Protein AF-A0A6A7LW02-F1 (afdb_monomer)

Nearest PDB structures (foldseek):
  5hr4-assembly1_C  TM=8.408E-01  e=2.854E-09  Methylophilus methylotrophus
  4ydz-assembly1_B  TM=6.306E-01  e=3.923E+00  Caenorhabditis elegans
  4ydz-assembly1_A  TM=6.194E-01  e=3.533E+00  Caenorhabditis elegans
  9fp2-assembly1_E  TM=4.301E-01  e=5.963E+00  Escherichia coli

Foldseek 3Di:
DLVVLLVCVQVVLVLCSCVPVQPFAAFDDAWDWADDPVRDIWIWGFSTDDPQETETETAACPDDVVVVVSVVRVCVRGVHYWYWYHYDQKIKIFGFAFDDDDDDTPTGTQIDMDGHPDPDVLVSQLSVQLRDDPVDRDDPVRSSVSNHVSRVVVQVVLLLVLLLLLLLLLVQLVVLDDPPDDPVVSLVLSLLLSVVLLVVLQCLQRQVFAAPVRHGDHLLVLCCLVVVADQFQQCVQVSSLLLLVLLCDALVRCVPPDPSSSRGHNPVDPSSPDRRRGGGTGNSNSVSSNVSSPDNCVSHDPVCVVVSSVQSSDPVSSVVSVVPD

Structure (mmCIF, N/CA/C/O backbone):
data_AF-A0A6A7LW02-F1
#
_entry.id   AF-A0A6A7LW02-F1
#
loop_
_atom_site.group_PDB
_atom_site.id
_atom_site.type_symbol
_atom_site.label_atom_id
_atom_site.label_alt_id
_atom_site.label_comp_id
_atom_site.label_asym_id
_atom_site.label_entity_id
_atom_site.label_seq_id
_atom_site.pdbx_PDB_ins_code
_atom_site.Cartn_x
_atom_site.Cartn_y
_atom_site.Cartn_z
_atom_site.occupancy
_atom_site.B_iso_or_equiv
_atom_site.auth_seq_id
_atom_site.auth_comp_id
_atom_site.auth_asym_id
_atom_site.auth_atom_id
_atom_site.pdbx_PDB_model_num
ATOM 1 N N . MET A 1 1 ? 3.701 -17.099 -27.585 1.00 46.38 1 MET A N 1
ATOM 2 C CA . MET A 1 1 ? 4.541 -15.917 -27.871 1.00 46.38 1 MET A CA 1
ATOM 3 C C . MET A 1 1 ? 4.838 -15.092 -26.616 1.00 46.38 1 MET A C 1
ATOM 5 O O . MET A 1 1 ? 5.992 -14.741 -26.457 1.00 46.38 1 MET A O 1
ATOM 9 N N . SER A 1 2 ? 3.898 -14.826 -25.689 1.00 49.16 2 SER A N 1
ATOM 10 C CA . SER A 1 2 ? 4.228 -14.061 -24.459 1.00 49.16 2 SER A CA 1
ATOM 11 C C . SER A 1 2 ? 5.033 -14.838 -23.398 1.00 49.16 2 SER A C 1
ATOM 13 O O . SER A 1 2 ? 5.757 -14.214 -22.630 1.00 49.16 2 SER A O 1
ATOM 15 N N . SER A 1 3 ? 4.962 -16.180 -23.367 1.00 55.62 3 SER A N 1
ATOM 16 C CA . SER A 1 3 ? 5.760 -16.988 -22.423 1.00 55.62 3 SER A CA 1
ATOM 17 C C . SER A 1 3 ? 7.264 -16.927 -22.704 1.00 55.62 3 SER A C 1
ATOM 19 O O . SER A 1 3 ? 8.052 -17.217 -21.818 1.00 55.62 3 SER A O 1
ATOM 21 N N . ASP A 1 4 ? 7.657 -16.545 -23.922 1.00 76.00 4 ASP A N 1
ATOM 22 C CA . ASP A 1 4 ? 9.062 -16.419 -24.311 1.00 76.00 4 ASP A CA 1
ATOM 23 C C . ASP A 1 4 ? 9.688 -15.152 -23.705 1.00 76.00 4 ASP A C 1
ATOM 25 O O . ASP A 1 4 ? 10.769 -15.211 -23.133 1.00 76.00 4 ASP A O 1
ATOM 29 N N . LEU A 1 5 ? 8.960 -14.026 -23.693 1.00 86.62 5 LEU A N 1
ATOM 30 C CA . LEU A 1 5 ? 9.448 -12.746 -23.155 1.00 86.62 5 LEU A CA 1
ATOM 31 C C . LEU A 1 5 ? 9.785 -12.805 -21.659 1.00 86.62 5 LEU A C 1
ATOM 33 O O . LEU A 1 5 ? 10.808 -12.267 -21.237 1.00 86.62 5 LEU A O 1
ATOM 37 N N . VAL A 1 6 ? 8.945 -13.471 -20.858 1.00 88.06 6 VAL A N 1
ATOM 38 C CA . VAL A 1 6 ? 9.216 -13.659 -19.422 1.00 88.06 6 VAL A CA 1
ATOM 39 C C . VAL A 1 6 ? 10.474 -14.499 -19.239 1.00 88.06 6 VAL A C 1
ATOM 41 O O . VAL A 1 6 ? 11.380 -14.081 -18.527 1.00 88.06 6 VAL A O 1
ATOM 44 N N . SER A 1 7 ? 10.599 -15.612 -19.965 1.00 87.00 7 SER A N 1
ATOM 45 C CA . SER A 1 7 ? 11.803 -16.443 -19.912 1.00 87.00 7 SER A CA 1
ATOM 46 C C . SER A 1 7 ? 13.065 -15.706 -20.374 1.00 87.00 7 SER A C 1
ATOM 48 O O . SER A 1 7 ? 14.142 -15.961 -19.842 1.00 87.00 7 SER A O 1
ATOM 50 N N . GLN A 1 8 ? 12.979 -14.774 -21.330 1.00 87.69 8 GLN A N 1
ATOM 51 C CA . GLN A 1 8 ? 14.119 -13.921 -21.700 1.00 87.69 8 GLN A CA 1
ATOM 52 C C . GLN A 1 8 ? 14.465 -12.904 -20.601 1.00 87.69 8 GLN A C 1
ATOM 54 O O . GLN A 1 8 ? 15.641 -12.697 -20.302 1.00 87.69 8 GLN A O 1
ATOM 59 N N . SER A 1 9 ? 13.460 -12.319 -19.942 1.00 91.12 9 SER A N 1
ATOM 60 C CA . SER A 1 9 ? 13.658 -11.460 -18.767 1.00 91.12 9 SER A CA 1
ATOM 61 C C . SER A 1 9 ? 14.328 -12.207 -17.609 1.00 91.12 9 SER A C 1
ATOM 63 O O . SER A 1 9 ? 15.209 -11.660 -16.948 1.00 91.12 9 SER A O 1
ATOM 65 N N . GLU A 1 10 ? 13.937 -13.456 -17.363 1.00 92.06 10 GLU A N 1
ATOM 66 C CA . GLU A 1 10 ? 14.501 -14.311 -16.310 1.00 92.06 10 GLU A CA 1
ATOM 67 C C . GLU A 1 10 ? 15.969 -14.675 -16.568 1.00 92.06 10 GLU A C 1
ATOM 69 O O . GLU A 1 10 ? 16.745 -14.808 -15.624 1.00 92.06 10 GLU A O 1
ATOM 74 N N . LYS A 1 11 ? 16.391 -14.749 -17.838 1.00 91.19 11 LYS A N 1
ATOM 75 C CA . LYS A 1 11 ? 17.808 -14.912 -18.217 1.00 91.19 11 LYS A CA 1
ATOM 76 C C . LYS A 1 11 ? 18.660 -13.668 -17.948 1.00 91.19 11 LYS A C 1
ATOM 78 O O . LYS A 1 11 ? 19.869 -13.726 -18.154 1.00 91.19 11 LYS A O 1
ATOM 83 N N . ARG A 1 12 ? 18.053 -12.547 -17.532 1.00 90.88 12 ARG A N 1
ATOM 84 C CA . ARG A 1 12 ? 18.715 -11.250 -17.287 1.00 90.88 12 ARG A CA 1
ATOM 85 C C . ARG A 1 12 ? 19.413 -10.666 -18.519 1.00 90.88 12 ARG A C 1
ATOM 87 O O . ARG A 1 12 ? 20.246 -9.776 -18.413 1.00 90.88 12 ARG A O 1
ATOM 94 N N . ALA A 1 13 ? 19.042 -11.125 -19.712 1.00 88.62 13 ALA A N 1
ATOM 95 C CA . ALA A 1 13 ? 19.561 -10.612 -20.974 1.00 88.62 13 ALA A CA 1
ATOM 96 C C . ALA A 1 13 ? 18.742 -9.394 -21.433 1.00 88.62 13 ALA A C 1
ATOM 98 O O . ALA A 1 13 ? 18.204 -9.376 -22.538 1.00 88.62 13 ALA A O 1
ATOM 99 N N . TYR A 1 14 ? 18.599 -8.370 -20.580 1.00 94.25 14 TYR A N 1
ATOM 100 C CA . TYR A 1 14 ? 17.671 -7.260 -20.841 1.00 94.25 14 TYR A CA 1
ATOM 101 C C . TYR A 1 14 ? 18.022 -6.481 -22.113 1.00 94.25 14 TYR A C 1
ATOM 103 O O . TYR A 1 14 ? 17.131 -6.015 -22.817 1.00 94.25 14 TYR A O 1
ATOM 111 N N . GLY A 1 15 ? 19.307 -6.384 -22.464 1.00 92.75 15 GLY A N 1
ATOM 112 C CA . GLY A 1 15 ? 19.719 -5.800 -23.739 1.00 92.75 15 GLY A CA 1
ATOM 113 C C . GLY A 1 15 ? 19.148 -6.547 -24.949 1.00 92.75 15 GLY A C 1
ATOM 114 O O . GLY A 1 15 ? 18.749 -5.906 -25.919 1.00 92.75 15 GLY A O 1
ATOM 115 N N . ASP A 1 16 ? 19.086 -7.877 -24.903 1.00 93.00 16 ASP A N 1
ATOM 116 C CA . ASP A 1 16 ? 18.532 -8.696 -25.987 1.00 93.00 16 ASP A CA 1
ATOM 117 C C . ASP A 1 16 ? 17.007 -8.682 -25.956 1.00 93.00 16 ASP A C 1
ATOM 119 O O . ASP A 1 16 ? 16.398 -8.408 -26.987 1.00 93.00 16 ASP A O 1
ATOM 123 N N . LEU A 1 17 ? 16.404 -8.813 -24.770 1.00 94.38 17 LEU A N 1
ATOM 124 C CA . LEU A 1 17 ? 14.961 -8.665 -24.575 1.00 94.38 17 LEU A CA 1
ATOM 125 C C . LEU A 1 17 ? 14.447 -7.373 -25.221 1.00 94.38 17 LEU A C 1
ATOM 127 O O . LEU A 1 17 ? 13.509 -7.388 -26.014 1.00 94.38 17 LEU A O 1
ATOM 131 N N . PHE A 1 18 ? 15.077 -6.237 -24.918 1.00 94.50 18 PHE A N 1
ATOM 132 C CA . PHE A 1 18 ? 14.615 -4.956 -25.438 1.00 94.50 18 PHE A CA 1
ATOM 133 C C . PHE A 1 18 ? 14.877 -4.787 -26.934 1.00 94.50 18 PHE A C 1
ATOM 135 O O . PHE A 1 18 ? 13.998 -4.321 -27.656 1.00 94.50 18 PHE A O 1
ATOM 142 N N . ARG A 1 19 ? 16.065 -5.157 -27.418 1.00 92.62 19 ARG A N 1
ATOM 143 C CA . ARG A 1 19 ? 16.456 -4.886 -28.809 1.00 92.62 19 ARG A CA 1
ATOM 144 C C . ARG A 1 19 ? 15.904 -5.902 -29.802 1.00 92.62 19 ARG A C 1
ATOM 146 O O . ARG A 1 19 ? 15.536 -5.510 -30.901 1.00 92.62 19 ARG A O 1
ATOM 153 N N . LEU A 1 20 ? 15.887 -7.179 -29.435 1.00 91.00 20 LEU A N 1
ATOM 154 C CA . LEU A 1 20 ? 15.533 -8.281 -30.328 1.00 91.00 20 LEU A CA 1
ATOM 155 C C . LEU A 1 20 ? 14.064 -8.674 -30.186 1.00 91.00 20 LEU A C 1
ATOM 157 O O . LEU A 1 20 ? 13.403 -8.886 -31.194 1.00 91.00 20 LEU A O 1
ATOM 161 N N . ASP A 1 21 ? 13.544 -8.738 -28.956 1.00 91.94 21 ASP A N 1
ATOM 162 C CA . ASP A 1 21 ? 12.198 -9.279 -28.724 1.00 91.94 21 ASP A CA 1
ATOM 163 C C . ASP A 1 21 ? 11.112 -8.195 -28.591 1.00 91.94 21 ASP A C 1
ATOM 165 O O . ASP A 1 21 ? 9.926 -8.451 -28.846 1.00 91.94 21 ASP A O 1
ATOM 169 N N . LEU A 1 22 ? 11.502 -6.987 -28.165 1.00 92.12 22 LEU A N 1
ATOM 170 C CA . LEU A 1 22 ? 10.610 -5.837 -27.971 1.00 92.12 22 LEU A CA 1
ATOM 171 C C . LEU A 1 22 ? 10.783 -4.731 -29.024 1.00 92.12 22 LEU A C 1
ATOM 173 O O . LEU A 1 22 ? 9.995 -3.783 -29.020 1.00 92.12 22 LEU A O 1
ATOM 177 N N . ASN A 1 23 ? 11.760 -4.851 -29.928 1.00 92.06 23 ASN A N 1
ATOM 178 C CA . ASN A 1 23 ? 12.036 -3.919 -31.033 1.00 92.06 23 ASN A CA 1
ATOM 179 C C . ASN A 1 23 ? 12.431 -2.491 -30.607 1.00 92.06 23 ASN A C 1
ATOM 181 O O . ASN A 1 23 ? 12.060 -1.503 -31.246 1.00 92.06 23 ASN A O 1
ATOM 185 N N . TRP A 1 24 ? 13.181 -2.357 -29.514 1.00 93.06 24 TRP A N 1
ATOM 186 C CA . TRP A 1 24 ? 13.755 -1.082 -29.078 1.00 93.06 24 TRP A CA 1
ATOM 187 C C . TRP A 1 24 ? 15.133 -0.820 -29.703 1.00 93.06 24 TRP A C 1
ATOM 189 O O . TRP A 1 24 ? 15.758 -1.690 -30.306 1.00 93.06 24 TRP A O 1
ATOM 199 N N . GLY A 1 25 ? 15.625 0.413 -29.557 1.00 92.44 25 GLY A N 1
ATOM 200 C CA . GLY A 1 25 ? 16.916 0.829 -30.096 1.00 92.44 25 GLY A CA 1
ATOM 201 C C . GLY A 1 25 ? 18.112 0.430 -29.228 1.00 92.44 25 GLY A C 1
ATOM 202 O O . GLY A 1 25 ? 17.986 -0.006 -28.079 1.00 92.44 25 GLY A O 1
ATOM 203 N N . ALA A 1 26 ? 19.305 0.616 -29.792 1.00 95.00 26 ALA A N 1
ATOM 204 C CA . ALA A 1 26 ? 20.564 0.446 -29.076 1.00 95.00 26 ALA A CA 1
ATOM 205 C C . ALA A 1 26 ? 20.686 1.446 -27.907 1.00 95.00 26 ALA A C 1
ATOM 207 O O . ALA A 1 26 ? 20.128 2.545 -27.990 1.00 95.00 26 ALA A O 1
ATOM 208 N N . PRO A 1 27 ? 21.410 1.089 -26.832 1.00 96.00 27 PRO A N 1
ATOM 209 C CA . PRO A 1 27 ? 21.723 2.035 -25.770 1.00 96.00 27 PRO A CA 1
ATOM 210 C C . PRO A 1 27 ? 22.548 3.210 -26.308 1.00 96.00 27 PRO A C 1
ATOM 212 O O . PRO A 1 27 ? 23.347 3.064 -27.233 1.00 96.00 27 PRO A O 1
ATOM 215 N N . ASP A 1 28 ? 22.342 4.383 -25.720 1.00 94.69 28 ASP A N 1
ATOM 216 C CA . ASP A 1 28 ? 22.918 5.658 -26.161 1.00 94.69 28 ASP A CA 1
ATOM 217 C C . ASP A 1 28 ? 23.594 6.438 -25.023 1.00 94.69 28 ASP A C 1
ATOM 219 O O . ASP A 1 28 ? 23.996 7.586 -25.217 1.00 94.69 28 ASP A O 1
ATOM 223 N N . HIS A 1 29 ? 23.713 5.845 -23.832 1.00 95.81 29 HIS A N 1
ATOM 224 C CA . HIS A 1 29 ? 24.272 6.510 -22.659 1.00 95.81 29 HIS A CA 1
ATOM 225 C C . HIS A 1 29 ? 25.266 5.610 -21.905 1.00 95.81 29 HIS A C 1
ATOM 227 O O . HIS A 1 29 ? 25.004 4.417 -21.745 1.00 95.81 29 HIS A O 1
ATOM 233 N N . PRO A 1 30 ? 26.394 6.151 -21.401 1.00 96.19 30 PRO A N 1
ATOM 234 C CA . PRO A 1 30 ? 27.292 5.395 -20.529 1.00 96.19 30 PRO A CA 1
ATOM 235 C C . PRO A 1 30 ? 26.617 5.004 -19.197 1.00 96.19 30 PRO A C 1
ATOM 237 O O . PRO A 1 30 ? 25.628 5.629 -18.805 1.00 96.19 30 PRO A O 1
ATOM 240 N N . PRO A 1 31 ? 27.139 4.007 -18.463 1.00 96.62 31 PRO A N 1
ATOM 241 C CA . PRO A 1 31 ? 26.629 3.670 -17.138 1.00 96.62 31 PRO A CA 1
ATOM 242 C C . PRO A 1 31 ? 26.663 4.853 -16.160 1.00 96.62 31 PRO A C 1
ATOM 244 O O . PRO A 1 31 ? 27.522 5.733 -16.250 1.00 96.62 31 PRO A O 1
ATOM 247 N N . ILE A 1 32 ? 25.723 4.862 -15.219 1.00 96.00 32 ILE A N 1
ATOM 248 C CA . ILE A 1 32 ? 25.650 5.815 -14.109 1.00 96.00 32 ILE A CA 1
ATOM 249 C C . ILE A 1 32 ? 26.007 5.073 -12.829 1.00 96.00 32 ILE A C 1
ATOM 251 O O . ILE A 1 32 ? 25.477 3.995 -12.573 1.00 96.00 32 ILE A O 1
ATOM 255 N N . ILE A 1 33 ? 26.892 5.664 -12.033 1.00 95.81 33 ILE A N 1
ATOM 256 C CA . ILE A 1 33 ? 27.422 5.059 -10.814 1.00 95.81 33 ILE A CA 1
ATOM 257 C C . ILE A 1 33 ? 26.962 5.889 -9.614 1.00 95.81 33 ILE A C 1
ATOM 259 O O . ILE A 1 33 ? 27.060 7.119 -9.627 1.00 95.81 33 ILE A O 1
ATOM 263 N N . LEU A 1 34 ? 26.428 5.211 -8.603 1.00 93.38 34 LEU A N 1
ATOM 264 C CA . LEU A 1 34 ? 26.132 5.758 -7.287 1.00 93.38 34 LEU A CA 1
ATOM 265 C C . LEU A 1 34 ? 27.128 5.165 -6.290 1.00 93.38 34 LEU A C 1
ATOM 267 O O . LEU A 1 34 ? 27.093 3.967 -6.019 1.00 93.38 34 LEU A O 1
ATOM 271 N N . GLU A 1 35 ? 27.975 6.021 -5.731 1.00 92.75 35 GLU A N 1
ATOM 272 C CA . GLU A 1 35 ? 28.853 5.655 -4.620 1.00 92.75 35 GLU A CA 1
ATOM 273 C C . GLU A 1 35 ? 28.021 5.367 -3.360 1.00 92.75 35 GLU A C 1
ATOM 275 O O . GLU A 1 35 ? 27.053 6.080 -3.065 1.00 92.75 35 GLU A O 1
ATOM 280 N N . THR A 1 36 ? 28.398 4.325 -2.622 1.00 84.88 36 THR A N 1
ATOM 281 C CA . THR A 1 36 ? 27.739 3.880 -1.385 1.00 84.88 36 THR A CA 1
ATOM 282 C C . THR A 1 36 ? 28.739 3.835 -0.238 1.00 84.88 36 THR A C 1
ATOM 284 O O . THR A 1 36 ? 29.923 3.612 -0.475 1.00 84.88 36 THR A O 1
ATOM 287 N N . ASP A 1 37 ? 28.259 3.951 0.998 1.00 79.19 37 ASP A N 1
ATOM 288 C CA . ASP A 1 37 ? 29.116 3.932 2.191 1.00 79.19 37 ASP A CA 1
ATOM 289 C C . ASP A 1 37 ? 29.770 2.551 2.451 1.00 79.19 37 ASP A C 1
ATOM 291 O O . ASP A 1 37 ? 30.809 2.485 3.101 1.00 79.19 37 ASP A O 1
ATOM 295 N N . ASP A 1 38 ? 29.213 1.467 1.892 1.00 71.00 38 ASP A N 1
ATOM 296 C CA . ASP A 1 38 ? 29.674 0.075 2.068 1.00 71.00 38 ASP A CA 1
ATOM 297 C C . ASP A 1 38 ? 30.715 -0.396 1.015 1.00 71.00 38 ASP A C 1
ATOM 299 O O . ASP A 1 38 ? 30.848 -1.592 0.757 1.00 71.00 38 ASP A O 1
ATOM 303 N N . ASP A 1 39 ? 31.438 0.525 0.362 1.00 61.94 39 ASP A N 1
ATOM 304 C CA . ASP A 1 39 ? 32.494 0.259 -0.646 1.00 61.94 39 ASP A CA 1
ATOM 305 C C . ASP A 1 39 ? 32.073 -0.563 -1.898 1.00 61.94 39 ASP A C 1
ATOM 307 O O . ASP A 1 39 ? 32.922 -0.931 -2.717 1.00 61.94 39 ASP A O 1
ATOM 311 N N . GLN A 1 40 ? 30.777 -0.823 -2.118 1.00 82.94 40 GLN A N 1
ATOM 312 C CA . GLN A 1 40 ? 30.261 -1.433 -3.354 1.00 82.94 40 GLN A CA 1
ATOM 313 C C . GLN A 1 40 ? 29.358 -0.473 -4.142 1.00 82.94 40 GLN A C 1
ATOM 315 O O . GLN A 1 40 ? 28.159 -0.390 -3.875 1.00 82.94 40 GLN A O 1
ATOM 320 N N . PRO A 1 41 ? 29.890 0.228 -5.159 1.00 91.00 41 PRO A N 1
ATOM 321 C CA . PRO A 1 41 ? 29.107 1.202 -5.900 1.00 91.00 41 PRO A CA 1
ATOM 322 C C . PRO A 1 41 ? 27.986 0.537 -6.704 1.00 91.00 41 PRO A C 1
ATOM 324 O O . PRO A 1 41 ? 28.176 -0.471 -7.391 1.00 91.00 41 PRO A O 1
ATOM 327 N N . LEU A 1 42 ? 26.811 1.163 -6.692 1.00 93.69 42 LEU A N 1
ATOM 328 C CA . LEU A 1 42 ? 25.676 0.735 -7.500 1.00 93.69 42 LEU A CA 1
ATOM 329 C C . LEU A 1 42 ? 25.830 1.266 -8.920 1.00 93.69 42 LEU A C 1
ATOM 331 O O . LEU A 1 42 ? 25.926 2.473 -9.140 1.00 93.69 42 LEU A O 1
ATOM 335 N N . THR A 1 43 ? 25.813 0.365 -9.899 1.00 96.25 43 THR A N 1
ATOM 336 C CA . THR A 1 43 ? 25.944 0.721 -11.316 1.00 96.25 43 THR A CA 1
ATOM 337 C C . THR A 1 43 ? 24.627 0.491 -12.050 1.00 96.25 43 THR A C 1
ATOM 339 O O . THR A 1 43 ? 24.123 -0.629 -12.094 1.00 96.25 43 THR A O 1
ATOM 342 N N . ALA A 1 44 ? 24.090 1.550 -12.654 1.00 96.44 44 ALA A N 1
ATOM 343 C CA . ALA A 1 44 ? 22.983 1.493 -13.601 1.00 96.44 44 ALA A CA 1
ATOM 344 C C . ALA A 1 44 ? 23.519 1.542 -15.037 1.00 96.44 44 ALA A C 1
ATOM 346 O O . ALA A 1 44 ? 24.057 2.560 -15.476 1.00 96.44 44 ALA A O 1
ATOM 347 N N . THR A 1 45 ? 23.333 0.467 -15.796 1.00 97.56 45 THR A N 1
ATOM 348 C CA . THR A 1 45 ? 23.764 0.360 -17.195 1.00 97.56 45 THR A CA 1
ATOM 349 C C . THR A 1 45 ? 22.594 0.631 -18.128 1.00 97.56 45 THR A C 1
ATOM 351 O O . THR A 1 45 ? 21.526 0.047 -17.968 1.00 97.56 45 THR A O 1
ATOM 354 N N . ASN A 1 46 ? 22.770 1.507 -19.120 1.00 97.31 46 ASN A N 1
ATOM 355 C CA . ASN A 1 46 ? 21.759 1.690 -20.157 1.00 97.31 46 ASN A CA 1
ATOM 356 C C . ASN A 1 46 ? 21.791 0.487 -21.109 1.00 97.31 46 ASN A C 1
ATOM 358 O O . ASN A 1 46 ? 22.784 0.268 -21.796 1.00 97.31 46 ASN A O 1
ATOM 362 N N . VAL A 1 47 ? 20.707 -0.289 -21.141 1.00 96.75 47 VAL A N 1
ATOM 363 C CA . VAL A 1 47 ? 20.609 -1.518 -21.950 1.00 96.75 47 VAL A CA 1
ATOM 364 C C . VAL A 1 47 ? 19.864 -1.306 -23.266 1.00 96.75 47 VAL A C 1
ATOM 366 O O . VAL A 1 47 ? 20.055 -2.058 -24.219 1.00 96.75 47 VAL A O 1
ATOM 369 N N . SER A 1 48 ? 19.028 -0.269 -23.344 1.00 96.12 48 SER A N 1
ATOM 370 C CA . SER A 1 48 ? 18.294 0.092 -24.556 1.00 96.12 48 SER A CA 1
ATOM 371 C C . SER A 1 48 ? 17.772 1.525 -24.488 1.00 96.12 48 SER A C 1
ATOM 373 O O . SER A 1 48 ? 17.524 2.056 -23.401 1.00 96.12 48 SER A O 1
ATOM 375 N N . SER A 1 49 ? 17.584 2.149 -25.651 1.00 93.31 49 SER A N 1
ATOM 376 C CA . SER A 1 49 ? 17.062 3.509 -25.760 1.00 93.31 49 SER A CA 1
ATOM 377 C C . SER A 1 49 ? 16.096 3.649 -26.933 1.00 93.31 49 SER A C 1
ATOM 379 O O . SER A 1 49 ? 16.263 3.041 -27.988 1.00 93.31 49 SER A O 1
ATOM 381 N N . TYR A 1 50 ? 15.086 4.500 -26.769 1.00 89.44 50 TYR A N 1
ATOM 382 C CA . TYR A 1 50 ? 14.172 4.890 -27.836 1.00 89.44 50 TYR A CA 1
ATOM 383 C C . TYR A 1 50 ? 13.851 6.378 -27.739 1.00 89.44 50 TYR A C 1
ATOM 385 O O . TYR A 1 50 ? 13.092 6.813 -26.873 1.00 89.44 50 TYR A O 1
ATOM 393 N N . LYS A 1 51 ? 14.444 7.177 -28.635 1.00 82.56 51 LYS A N 1
ATOM 394 C CA . LYS A 1 51 ? 14.169 8.618 -28.770 1.00 82.56 51 LYS A CA 1
ATOM 395 C C . LYS A 1 51 ? 14.167 9.375 -27.417 1.00 82.56 51 LYS A C 1
ATOM 397 O O . LYS A 1 51 ? 13.275 10.166 -27.125 1.00 82.56 51 LYS A O 1
ATOM 402 N N . GLY A 1 52 ? 15.165 9.113 -26.571 1.00 79.19 52 GLY A N 1
ATOM 403 C CA . GLY A 1 52 ? 15.342 9.766 -25.265 1.00 79.19 52 GLY A CA 1
ATOM 404 C C . GLY A 1 52 ? 14.671 9.072 -24.069 1.00 79.19 52 GLY A C 1
ATOM 405 O O . GLY A 1 52 ? 15.013 9.400 -22.931 1.00 79.19 52 GLY A O 1
ATOM 406 N N . LEU A 1 53 ? 13.779 8.096 -24.296 1.00 85.75 53 LEU A N 1
ATOM 407 C CA . LEU A 1 53 ? 13.372 7.122 -23.277 1.00 85.75 53 LEU A CA 1
ATOM 408 C C . LEU A 1 53 ? 14.482 6.078 -23.134 1.00 85.75 53 LEU A C 1
ATOM 410 O O . LEU A 1 53 ? 14.895 5.492 -24.133 1.00 85.75 53 LEU A O 1
ATOM 414 N N . ARG A 1 54 ? 14.970 5.855 -21.913 1.00 91.88 54 ARG A N 1
ATOM 415 C CA . ARG A 1 54 ? 16.086 4.933 -21.652 1.00 91.88 54 ARG A CA 1
ATOM 416 C C . ARG A 1 54 ? 15.697 3.818 -20.700 1.00 91.88 54 ARG A C 1
ATOM 418 O O . ARG A 1 54 ? 14.992 4.055 -19.723 1.00 91.88 54 ARG A O 1
ATOM 425 N N . VAL A 1 55 ? 16.200 2.626 -20.975 1.00 94.12 55 VAL A N 1
ATOM 426 C CA . VAL A 1 55 ? 16.060 1.436 -20.140 1.00 94.12 55 VAL A CA 1
ATOM 427 C C . VAL A 1 55 ? 17.377 1.215 -19.420 1.00 94.12 55 VAL A C 1
ATOM 429 O O . VAL A 1 55 ? 18.436 1.182 -20.055 1.00 94.12 55 VAL A O 1
ATOM 432 N N . TRP A 1 56 ? 17.305 1.100 -18.103 1.00 95.88 56 TRP A N 1
ATOM 433 C CA . TRP A 1 56 ? 18.447 0.946 -17.218 1.00 95.88 56 TRP A CA 1
ATOM 434 C C . TRP A 1 56 ? 18.347 -0.366 -16.459 1.00 95.88 56 TRP A C 1
ATOM 436 O O . TRP A 1 56 ? 17.276 -0.722 -15.981 1.00 95.88 56 TRP A O 1
ATOM 446 N N . GLU A 1 57 ? 19.471 -1.046 -16.320 1.00 96.62 57 GLU A N 1
ATOM 447 C CA . GLU A 1 57 ? 19.625 -2.248 -15.512 1.00 96.62 57 GLU A CA 1
ATOM 448 C C . GLU A 1 57 ? 20.577 -1.963 -14.350 1.00 96.62 57 GLU A C 1
ATOM 450 O O . GLU A 1 57 ? 21.649 -1.394 -14.555 1.00 96.62 57 GLU A O 1
ATOM 455 N N . CYS A 1 58 ? 20.206 -2.398 -13.150 1.00 95.94 58 CYS A N 1
ATOM 456 C CA . CYS A 1 58 ? 21.066 -2.434 -11.979 1.00 95.94 58 CYS A CA 1
ATOM 457 C C . CYS A 1 58 ? 21.052 -3.859 -11.391 1.00 95.94 58 CYS A C 1
ATOM 459 O O . CYS A 1 58 ? 20.003 -4.299 -10.914 1.00 95.94 58 CYS A O 1
ATOM 461 N N . PRO A 1 59 ? 22.176 -4.599 -11.424 1.00 95.19 59 PRO A N 1
ATOM 462 C CA . PRO A 1 59 ? 22.264 -5.969 -10.914 1.00 95.19 59 PRO A CA 1
ATOM 463 C C . PRO A 1 59 ? 22.432 -5.996 -9.384 1.00 95.19 59 PRO A C 1
ATOM 465 O O . PRO A 1 59 ? 23.376 -6.580 -8.858 1.00 95.19 59 PRO A O 1
ATOM 468 N N . SER A 1 60 ? 21.559 -5.282 -8.674 1.00 91.44 60 SER A N 1
ATOM 469 C CA . SER A 1 60 ? 21.471 -5.256 -7.215 1.00 91.44 60 SER A CA 1
ATOM 470 C C . SER A 1 60 ? 20.052 -4.872 -6.779 1.00 91.44 60 SER A C 1
ATOM 472 O O . SER A 1 60 ? 19.353 -4.153 -7.500 1.00 91.44 60 SER A O 1
ATOM 474 N N . LEU A 1 61 ? 19.640 -5.312 -5.584 1.00 88.06 61 LEU A N 1
ATOM 475 C CA . LEU A 1 61 ? 18.411 -4.893 -4.898 1.00 88.06 61 LEU A CA 1
ATOM 476 C C . LEU A 1 61 ? 18.749 -4.210 -3.558 1.00 88.06 61 LEU A C 1
ATOM 478 O O . LEU A 1 61 ? 18.546 -4.789 -2.495 1.00 88.06 61 LEU A O 1
ATOM 482 N N . PRO A 1 62 ? 19.255 -2.964 -3.582 1.00 82.88 62 PRO A N 1
ATOM 483 C CA . PRO A 1 62 ? 19.830 -2.303 -2.408 1.00 82.88 62 PRO A CA 1
ATOM 484 C C . PRO A 1 62 ? 18.783 -1.678 -1.464 1.00 82.88 62 PRO A C 1
ATOM 486 O O . PRO A 1 62 ? 19.130 -0.945 -0.539 1.00 82.88 62 PRO A O 1
ATOM 489 N N . GLY A 1 63 ? 17.493 -1.908 -1.719 1.00 80.44 63 GLY A N 1
ATOM 490 C CA . GLY A 1 63 ? 16.386 -1.352 -0.948 1.00 80.44 63 GLY A CA 1
ATOM 491 C C . GLY A 1 63 ? 15.975 0.064 -1.367 1.00 80.44 63 GLY A C 1
ATOM 492 O O . GLY A 1 63 ? 16.693 0.804 -2.047 1.00 80.44 63 GLY A O 1
ATOM 493 N N . SER A 1 64 ? 14.778 0.463 -0.930 1.00 74.12 64 SER A N 1
ATOM 494 C CA . SER A 1 64 ? 14.063 1.647 -1.432 1.00 74.12 64 SER A CA 1
ATOM 495 C C . SER A 1 64 ? 14.848 2.963 -1.338 1.00 74.12 64 SER A C 1
ATOM 497 O O . SER A 1 64 ? 14.710 3.825 -2.208 1.00 74.12 64 SER A O 1
ATOM 499 N N . ALA A 1 65 ? 15.679 3.140 -0.306 1.00 73.25 65 ALA A N 1
ATOM 500 C CA . ALA A 1 65 ? 16.442 4.372 -0.105 1.00 73.25 65 ALA A CA 1
ATOM 501 C C . ALA A 1 65 ? 17.567 4.547 -1.140 1.00 73.25 65 ALA A C 1
ATOM 503 O O . ALA A 1 65 ? 17.728 5.632 -1.705 1.00 73.25 65 ALA A O 1
ATOM 504 N N . LEU A 1 66 ? 18.340 3.489 -1.400 1.00 81.31 66 LEU A N 1
ATOM 505 C CA . LEU A 1 66 ? 19.435 3.511 -2.370 1.00 81.31 66 LEU A CA 1
ATOM 506 C C . LEU A 1 66 ? 18.908 3.477 -3.810 1.00 81.31 66 LEU A C 1
ATOM 508 O O . LEU A 1 66 ? 19.402 4.234 -4.648 1.00 81.31 66 LEU A O 1
ATOM 512 N N . GLU A 1 67 ? 17.843 2.712 -4.076 1.00 84.69 67 GLU A N 1
ATOM 513 C CA . GLU A 1 67 ? 17.125 2.741 -5.358 1.00 84.69 67 GLU A CA 1
ATOM 514 C C . GLU A 1 67 ? 16.678 4.170 -5.713 1.00 84.69 67 GLU A C 1
ATOM 516 O O . GLU A 1 67 ? 16.964 4.659 -6.807 1.00 84.69 67 GLU A O 1
ATOM 521 N N . ALA A 1 68 ? 16.055 4.889 -4.770 1.00 78.88 68 ALA A N 1
ATOM 522 C CA . ALA A 1 68 ? 15.602 6.263 -4.988 1.00 78.88 68 ALA A CA 1
ATOM 523 C C . ALA A 1 68 ? 16.760 7.238 -5.269 1.00 78.88 68 ALA A C 1
ATOM 525 O O . ALA A 1 68 ? 16.634 8.117 -6.127 1.00 78.88 68 ALA A O 1
ATOM 526 N N . LYS A 1 69 ? 17.903 7.092 -4.581 1.00 81.50 69 LYS A N 1
ATOM 527 C CA . LYS A 1 69 ? 19.109 7.899 -4.849 1.00 81.50 69 LYS A CA 1
ATOM 528 C C . LYS A 1 69 ? 19.651 7.640 -6.258 1.00 81.50 69 LYS A C 1
ATOM 530 O O . LYS A 1 69 ? 19.981 8.592 -6.968 1.00 81.50 69 LYS A O 1
ATOM 535 N N . LEU A 1 70 ? 19.705 6.378 -6.687 1.00 87.44 70 LEU A N 1
ATOM 536 C CA . LEU A 1 70 ? 20.165 6.016 -8.029 1.00 87.44 70 LEU A CA 1
ATOM 537 C C . LEU A 1 70 ? 19.214 6.568 -9.098 1.00 87.44 70 LEU A C 1
ATOM 539 O O . LEU A 1 70 ? 19.653 7.190 -10.065 1.00 87.44 70 LEU A O 1
ATOM 543 N N . GLU A 1 71 ? 17.904 6.441 -8.890 1.00 82.81 71 GLU A N 1
ATOM 544 C CA . GLU A 1 71 ? 16.897 7.016 -9.782 1.00 82.81 71 GLU A CA 1
ATOM 545 C C . GLU A 1 71 ? 17.014 8.540 -9.905 1.00 82.81 71 GLU A C 1
ATOM 547 O O . GLU A 1 71 ? 16.848 9.074 -11.004 1.00 82.81 71 GLU A O 1
ATOM 552 N N . GLN A 1 72 ? 17.322 9.250 -8.814 1.00 82.81 72 GLN A N 1
ATOM 553 C CA . GLN A 1 72 ? 17.575 10.694 -8.844 1.00 82.81 72 GLN A CA 1
ATOM 554 C C . GLN A 1 72 ? 18.801 11.050 -9.690 1.00 82.81 72 GLN A C 1
ATOM 556 O O . GLN A 1 72 ? 18.788 12.075 -10.374 1.00 82.81 72 GLN A O 1
ATOM 561 N N . LEU A 1 73 ? 19.852 10.226 -9.676 1.00 88.19 73 LEU A N 1
ATOM 562 C CA . LEU A 1 73 ? 21.012 10.423 -10.547 1.00 88.19 73 LEU A CA 1
ATOM 563 C C . LEU A 1 73 ? 20.657 10.184 -12.015 1.00 88.19 73 LEU A C 1
ATOM 565 O O . LEU A 1 73 ? 20.955 11.036 -12.852 1.00 88.19 73 LEU A O 1
ATOM 569 N N . ILE A 1 74 ? 19.949 9.093 -12.321 1.00 89.44 74 ILE A N 1
ATOM 570 C CA . ILE A 1 74 ? 19.469 8.803 -13.681 1.00 89.44 74 ILE A CA 1
ATOM 571 C C . ILE A 1 74 ? 18.551 9.931 -14.184 1.00 89.44 74 ILE A C 1
ATOM 573 O O . ILE A 1 74 ? 18.609 10.327 -15.350 1.00 89.44 74 ILE A O 1
ATOM 577 N N . ALA A 1 75 ? 17.739 10.519 -13.302 1.00 83.75 75 ALA A N 1
ATOM 578 C CA . ALA A 1 75 ? 16.833 11.611 -13.647 1.00 83.75 75 ALA A CA 1
ATOM 579 C C . ALA A 1 75 ? 17.530 12.864 -14.186 1.00 83.75 75 ALA A C 1
ATOM 581 O O . ALA A 1 75 ? 16.917 13.616 -14.945 1.00 83.75 75 ALA A O 1
ATOM 582 N N . LYS A 1 76 ? 18.801 13.081 -13.827 1.00 82.94 76 LYS A N 1
ATOM 583 C CA . LYS A 1 76 ? 19.596 14.215 -14.315 1.00 82.94 76 LYS A CA 1
ATOM 584 C C . LYS A 1 76 ? 19.944 14.087 -15.799 1.00 82.94 76 LYS A C 1
ATOM 586 O O . LYS A 1 76 ? 20.201 15.102 -16.438 1.00 82.94 76 LYS A O 1
ATOM 591 N N . THR A 1 77 ? 19.955 12.870 -16.345 1.00 80.62 77 THR A N 1
ATOM 592 C CA . THR A 1 77 ? 20.369 12.599 -17.733 1.00 80.62 77 THR A CA 1
ATOM 593 C C . THR A 1 77 ? 19.213 12.164 -18.628 1.00 80.62 77 THR A C 1
ATOM 595 O O . THR A 1 77 ? 19.258 12.368 -19.843 1.00 80.62 77 THR A O 1
ATOM 598 N N . SER A 1 78 ? 18.171 11.556 -18.055 1.00 75.50 78 SER A N 1
ATOM 599 C CA . SER A 1 78 ? 17.013 11.049 -18.786 1.00 75.50 78 SER A CA 1
ATOM 600 C C . SER A 1 78 ? 15.724 11.302 -18.012 1.00 75.50 78 SER A C 1
ATOM 602 O O . SER A 1 78 ? 15.477 10.712 -16.959 1.00 75.50 78 SER A O 1
ATOM 604 N N . THR A 1 79 ? 14.866 12.174 -18.548 1.00 69.00 79 THR A N 1
ATOM 605 C CA . THR A 1 79 ? 13.568 12.494 -17.936 1.00 69.00 79 THR A CA 1
ATOM 606 C C . THR A 1 79 ? 12.611 11.305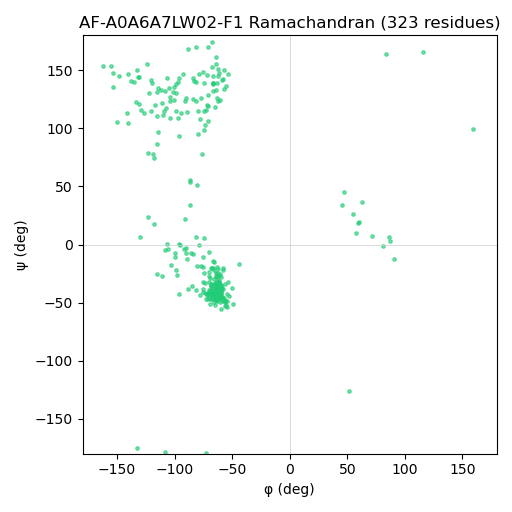 -17.974 1.00 69.00 79 THR A C 1
ATOM 608 O O . THR A 1 79 ? 11.904 11.064 -17.000 1.00 69.00 79 THR A O 1
ATOM 611 N N . ASN A 1 80 ? 12.611 10.549 -19.074 1.00 77.44 80 ASN A N 1
ATOM 612 C CA . ASN A 1 80 ? 11.779 9.366 -19.247 1.00 77.44 80 ASN A CA 1
ATOM 613 C C . ASN A 1 80 ? 12.659 8.122 -19.173 1.00 77.44 80 ASN A C 1
ATOM 615 O O . ASN A 1 80 ? 13.537 7.943 -20.013 1.00 77.44 80 ASN A O 1
ATOM 619 N N . ARG A 1 81 ? 12.422 7.258 -18.190 1.00 86.69 81 ARG A N 1
ATOM 620 C CA . ARG A 1 81 ? 13.307 6.128 -17.904 1.00 86.69 81 ARG A CA 1
ATOM 621 C C . ARG A 1 81 ? 12.544 4.937 -17.355 1.00 86.69 81 ARG A C 1
ATOM 623 O O . ARG A 1 81 ? 11.602 5.132 -16.596 1.00 86.69 81 ARG A O 1
ATOM 630 N N . LEU A 1 82 ? 12.998 3.747 -17.715 1.00 88.81 82 LEU A N 1
ATOM 631 C CA . LEU A 1 82 ? 12.703 2.494 -17.038 1.00 88.81 82 LEU A CA 1
ATOM 632 C C . LEU A 1 82 ? 13.934 2.078 -16.245 1.00 88.81 82 LEU A C 1
ATOM 634 O O . LEU A 1 82 ? 15.026 2.110 -16.809 1.00 88.81 82 LEU A O 1
ATOM 638 N N . VAL A 1 83 ? 13.772 1.648 -14.997 1.00 92.12 83 VAL A N 1
ATOM 639 C CA . VAL A 1 83 ? 14.878 1.067 -14.225 1.00 92.12 83 VAL A CA 1
ATOM 640 C C . VAL A 1 83 ? 14.506 -0.340 -13.772 1.00 92.12 83 VAL A C 1
ATOM 642 O O . VAL A 1 83 ? 13.417 -0.558 -13.249 1.00 92.12 83 VAL A O 1
ATOM 645 N N . ILE A 1 84 ? 15.399 -1.295 -14.009 1.00 94.75 84 ILE A N 1
ATOM 646 C CA . ILE A 1 84 ? 15.244 -2.705 -13.665 1.00 94.75 84 ILE A CA 1
ATOM 647 C C . ILE A 1 84 ? 16.307 -3.036 -12.628 1.00 94.75 84 ILE A C 1
ATOM 649 O O . ILE A 1 84 ? 17.495 -3.060 -12.945 1.00 94.75 84 ILE A O 1
ATOM 653 N N . PHE A 1 85 ? 15.876 -3.289 -11.402 1.00 93.88 85 PHE A N 1
ATOM 654 C CA . PHE A 1 85 ? 16.720 -3.804 -10.336 1.00 93.88 85 PHE A CA 1
ATOM 655 C C . PHE A 1 85 ? 16.552 -5.313 -10.259 1.00 93.88 85 PHE A C 1
ATOM 657 O O . PHE A 1 85 ? 15.437 -5.819 -10.409 1.00 93.88 85 PHE A O 1
ATOM 664 N N . HIS A 1 86 ? 17.625 -6.057 -10.039 1.00 94.50 86 HIS A N 1
ATOM 665 C CA . HIS A 1 86 ? 17.518 -7.502 -9.880 1.00 94.50 86 HIS A CA 1
ATOM 666 C C . HIS A 1 86 ? 18.645 -8.066 -9.037 1.00 94.50 86 HIS A C 1
ATOM 668 O O . HIS A 1 86 ? 19.767 -7.573 -9.056 1.00 94.50 86 HIS A O 1
ATOM 674 N N . GLU A 1 87 ? 18.319 -9.119 -8.305 1.00 91.88 87 GLU A N 1
ATOM 675 C CA . GLU A 1 87 ? 19.275 -9.907 -7.550 1.00 91.88 87 GLU A CA 1
ATOM 676 C C . GLU A 1 87 ? 18.706 -11.318 -7.398 1.00 91.88 87 GLU A C 1
ATOM 678 O O . GLU A 1 87 ? 17.519 -11.493 -7.104 1.00 91.88 87 GLU A O 1
ATOM 683 N N . ASN A 1 88 ? 19.543 -12.335 -7.607 1.00 88.69 88 ASN A N 1
ATOM 684 C CA . ASN A 1 88 ? 19.133 -13.736 -7.547 1.00 88.69 88 ASN A CA 1
ATOM 685 C C . ASN A 1 88 ? 17.893 -14.004 -8.433 1.00 88.69 88 ASN A C 1
ATOM 687 O O . ASN A 1 88 ? 17.866 -13.699 -9.632 1.00 88.69 88 ASN A O 1
ATOM 691 N N . ASP A 1 89 ? 16.842 -14.575 -7.850 1.00 88.88 89 ASP A N 1
ATOM 692 C CA . ASP A 1 89 ? 15.597 -14.900 -8.532 1.00 88.88 89 ASP A CA 1
ATOM 693 C C . ASP A 1 89 ? 14.617 -13.719 -8.613 1.00 88.88 89 ASP A C 1
ATOM 695 O O . ASP A 1 89 ? 13.636 -13.805 -9.356 1.00 88.88 89 ASP A O 1
ATOM 699 N N . LYS A 1 90 ? 14.888 -12.597 -7.938 1.00 89.75 90 LYS A N 1
ATOM 700 C CA . LYS A 1 90 ? 13.983 -11.449 -7.837 1.00 89.75 90 LYS A CA 1
ATOM 701 C C . LYS A 1 90 ? 14.350 -10.339 -8.821 1.00 89.75 90 LYS A C 1
ATOM 703 O O . LYS A 1 90 ? 15.514 -9.989 -8.997 1.00 89.75 90 LYS A O 1
ATOM 708 N N . GLN A 1 91 ? 13.335 -9.758 -9.453 1.00 92.50 91 GLN A N 1
ATOM 709 C CA . GLN A 1 91 ? 13.458 -8.533 -10.241 1.00 92.50 91 GLN A CA 1
ATOM 710 C C . GLN A 1 91 ? 12.385 -7.521 -9.861 1.00 92.50 91 GLN A C 1
ATOM 712 O O . GLN A 1 91 ? 11.244 -7.883 -9.583 1.00 92.50 91 GLN A O 1
ATOM 717 N N . VAL A 1 92 ? 12.763 -6.249 -9.881 1.00 88.94 92 VAL A N 1
ATOM 718 C CA . VAL A 1 92 ? 11.935 -5.099 -9.538 1.00 88.94 92 VAL A CA 1
ATOM 719 C C . VAL A 1 92 ? 12.040 -4.078 -10.662 1.00 88.94 92 VAL A C 1
ATOM 721 O O . VAL A 1 92 ? 13.097 -3.513 -10.929 1.00 88.94 92 VAL A O 1
ATOM 724 N N . TRP A 1 93 ? 10.920 -3.827 -11.323 1.00 89.69 93 TRP A N 1
ATOM 725 C CA . TRP A 1 93 ? 10.813 -2.912 -12.449 1.00 89.69 93 TRP A CA 1
ATOM 726 C C . TRP A 1 93 ? 10.154 -1.609 -11.992 1.00 89.69 93 TRP A C 1
ATOM 728 O O . TRP A 1 93 ? 9.043 -1.626 -11.457 1.00 89.69 93 TRP A O 1
ATOM 738 N N . ARG A 1 94 ? 10.835 -0.479 -12.201 1.00 82.62 94 ARG A N 1
ATOM 739 C CA . ARG A 1 94 ? 10.404 0.871 -11.815 1.00 82.62 94 ARG A CA 1
ATOM 740 C C . ARG A 1 94 ? 10.056 1.701 -13.050 1.00 82.62 94 ARG A C 1
ATOM 742 O O . ARG A 1 94 ? 10.933 2.068 -13.837 1.00 82.62 94 ARG A O 1
ATOM 749 N N . TRP A 1 95 ? 8.771 2.013 -13.208 1.00 73.12 95 TRP A N 1
ATOM 750 C CA . TRP A 1 95 ? 8.209 2.664 -14.399 1.00 73.12 95 TRP A CA 1
ATOM 751 C C . TRP A 1 95 ? 7.847 4.129 -14.150 1.00 73.12 95 TRP A C 1
ATOM 753 O O . TRP A 1 95 ? 7.307 4.447 -13.094 1.00 73.12 95 TRP A O 1
ATOM 763 N N . PRO A 1 96 ? 8.025 5.040 -15.116 1.00 58.56 96 PRO A N 1
ATOM 764 C CA . PRO A 1 96 ? 7.703 6.447 -14.922 1.00 58.56 96 PRO A CA 1
ATOM 765 C C . PRO A 1 96 ? 6.177 6.656 -14.855 1.00 58.56 96 PRO A C 1
ATOM 767 O O . PRO A 1 96 ? 5.500 6.617 -15.881 1.00 58.56 96 PRO A O 1
ATOM 770 N N . SER A 1 97 ? 5.637 6.924 -13.658 1.00 55.16 97 SER A N 1
ATOM 771 C CA . SER A 1 97 ? 4.218 7.253 -13.444 1.00 55.16 97 SER A CA 1
ATOM 772 C C . SER A 1 97 ? 3.982 8.773 -13.478 1.00 55.16 97 SER A C 1
ATOM 774 O O . SER A 1 97 ? 4.839 9.569 -13.073 1.00 55.16 97 SER A O 1
ATOM 776 N N . ARG A 1 98 ? 2.812 9.213 -13.964 1.00 48.38 98 ARG A N 1
ATOM 777 C CA . ARG A 1 98 ? 2.354 10.598 -13.769 1.00 48.38 98 ARG A CA 1
ATOM 778 C C . ARG A 1 98 ? 1.555 10.679 -12.471 1.00 48.38 98 ARG A C 1
ATOM 780 O O . ARG A 1 98 ? 0.428 10.208 -12.417 1.00 48.38 98 ARG A O 1
ATOM 787 N N . SER A 1 99 ? 2.073 11.400 -11.481 1.00 40.78 99 SER A N 1
ATOM 788 C CA . SER A 1 99 ? 1.215 12.104 -10.525 1.00 40.78 99 SER A CA 1
ATOM 789 C C . SER A 1 99 ? 1.108 13.552 -10.991 1.00 40.78 99 SER A C 1
ATOM 791 O O . SER A 1 99 ? 2.089 14.295 -10.966 1.00 40.78 99 SER A O 1
ATOM 793 N N . SER A 1 100 ? -0.060 13.955 -11.489 1.00 33.47 100 SER A N 1
ATOM 794 C CA . SER A 1 100 ? -0.343 15.354 -11.811 1.00 33.47 100 SER A CA 1
ATOM 795 C C . SER A 1 100 ? -1.452 15.883 -10.910 1.00 33.47 100 SER A C 1
ATOM 797 O O . SER A 1 100 ? -2.614 15.862 -11.310 1.00 33.47 100 SER A O 1
ATOM 799 N N . LYS A 1 101 ? -1.101 16.385 -9.720 1.00 36.31 101 LYS A N 1
ATOM 800 C CA . LYS A 1 101 ? -1.910 17.369 -8.977 1.00 36.31 101 LYS A CA 1
ATOM 801 C C . LYS A 1 101 ? -1.002 18.276 -8.127 1.00 36.31 101 LYS A C 1
ATOM 803 O O . LYS A 1 101 ? -0.513 17.849 -7.091 1.00 36.31 101 LYS A O 1
ATOM 808 N N . GLY A 1 102 ? -0.816 19.529 -8.558 1.00 38.62 102 GLY A N 1
ATOM 809 C CA . GLY A 1 102 ? -0.176 20.606 -7.779 1.00 38.62 102 GLY A CA 1
ATOM 810 C C . GLY A 1 102 ? 1.151 21.147 -8.345 1.00 38.62 102 GLY A C 1
ATOM 811 O O . GLY A 1 102 ? 1.737 20.530 -9.238 1.00 38.62 102 GLY A O 1
ATOM 812 N N . PRO A 1 103 ? 1.630 22.316 -7.861 1.00 30.92 103 PRO A N 1
ATOM 813 C CA . PRO A 1 103 ? 2.888 22.926 -8.289 1.00 30.92 103 PRO A CA 1
ATOM 814 C C . PRO A 1 103 ? 4.066 22.175 -7.653 1.00 30.92 103 PRO A C 1
ATOM 816 O O . PRO A 1 103 ? 4.639 22.593 -6.654 1.00 30.92 103 PRO A O 1
ATOM 819 N N . GLY A 1 104 ? 4.380 21.013 -8.216 1.00 37.41 104 GLY A N 1
ATOM 820 C CA . GLY A 1 104 ? 5.451 20.134 -7.764 1.00 37.41 104 GLY A CA 1
ATOM 821 C C . GLY A 1 104 ? 5.205 18.719 -8.268 1.00 37.41 104 GLY A C 1
ATOM 822 O O . GLY A 1 104 ? 4.398 17.986 -7.707 1.00 37.41 104 GLY A O 1
ATOM 823 N N . VAL A 1 105 ? 5.873 18.332 -9.356 1.00 36.69 105 VAL A N 1
ATOM 824 C CA . VAL A 1 105 ? 5.792 16.965 -9.886 1.00 36.69 105 VAL A CA 1
ATOM 825 C C . VAL A 1 105 ? 6.711 16.084 -9.047 1.00 36.69 105 VAL A C 1
ATOM 827 O O . VAL A 1 105 ? 7.909 16.017 -9.305 1.00 36.69 105 V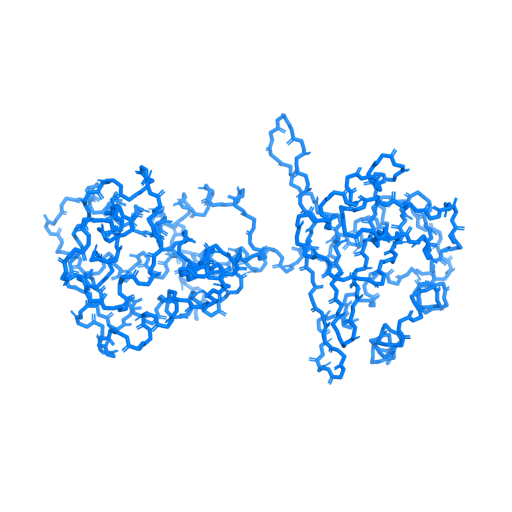AL A O 1
ATOM 830 N N . ILE A 1 106 ? 6.166 15.408 -8.037 1.00 36.47 106 ILE A N 1
ATOM 831 C CA . ILE A 1 106 ? 6.858 14.287 -7.393 1.00 36.47 106 ILE A CA 1
ATOM 832 C C . ILE A 1 106 ? 6.332 13.009 -8.052 1.00 36.47 106 ILE A C 1
ATOM 834 O O . ILE A 1 106 ? 5.282 12.486 -7.682 1.00 36.47 106 ILE A O 1
ATOM 838 N N . SER A 1 107 ? 7.034 12.531 -9.081 1.00 45.31 107 SER A N 1
ATOM 839 C CA . SER A 1 107 ? 6.769 11.224 -9.688 1.00 45.31 107 SER A CA 1
ATOM 840 C C . SER A 1 107 ? 7.406 10.136 -8.822 1.00 45.31 107 SER A C 1
ATOM 842 O O . SER A 1 107 ? 8.633 10.087 -8.735 1.00 45.31 107 SER A O 1
ATOM 844 N N . ARG A 1 108 ? 6.610 9.259 -8.200 1.00 52.66 108 ARG A N 1
ATOM 845 C CA . ARG A 1 108 ? 7.113 7.981 -7.673 1.00 52.66 108 ARG A CA 1
ATOM 846 C C . ARG A 1 108 ? 6.887 6.908 -8.740 1.00 52.66 108 ARG A C 1
ATOM 848 O O . ARG A 1 108 ? 5.725 6.647 -9.058 1.00 52.66 108 ARG A O 1
ATOM 855 N N . PRO A 1 109 ? 7.944 6.334 -9.335 1.00 59.34 109 PRO A N 1
ATOM 856 C CA . PRO A 1 109 ? 7.800 5.284 -10.330 1.00 59.34 109 PRO A CA 1
ATOM 857 C C . PRO A 1 109 ? 6.978 4.104 -9.799 1.00 59.34 109 PRO A C 1
ATOM 859 O O . PRO A 1 109 ? 7.184 3.682 -8.659 1.00 59.34 109 PRO A O 1
ATOM 862 N N . ALA A 1 110 ? 6.056 3.578 -10.608 1.00 65.19 110 ALA A N 1
ATOM 863 C CA . ALA A 1 110 ? 5.304 2.380 -10.247 1.00 65.19 110 ALA A CA 1
ATOM 864 C C . ALA A 1 110 ? 6.276 1.198 -10.135 1.00 65.19 110 ALA A C 1
ATOM 866 O O . ALA A 1 110 ? 7.140 1.024 -10.999 1.00 65.19 110 ALA A O 1
ATOM 867 N N . ARG A 1 111 ? 6.154 0.422 -9.059 1.00 76.44 111 ARG A N 1
ATOM 868 C CA . ARG A 1 111 ? 7.036 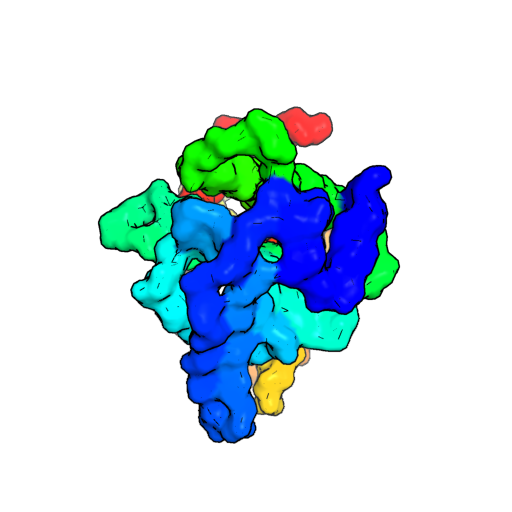-0.699 -8.731 1.00 76.44 111 ARG A CA 1
ATOM 869 C C . ARG A 1 111 ? 6.346 -2.001 -9.101 1.00 76.44 111 ARG A C 1
ATOM 871 O O . ARG A 1 111 ? 5.192 -2.198 -8.748 1.00 76.44 111 ARG A O 1
ATOM 878 N N . HIS A 1 112 ? 7.040 -2.884 -9.803 1.00 79.44 112 HIS A N 1
ATOM 879 C CA . HIS A 1 112 ? 6.514 -4.197 -10.146 1.00 79.44 112 HIS A CA 1
ATOM 880 C C . HIS A 1 112 ? 7.558 -5.267 -9.866 1.00 79.44 112 HIS A C 1
ATOM 882 O O . HIS A 1 112 ? 8.663 -5.203 -10.403 1.00 79.44 112 HIS A O 1
ATOM 888 N N . GLU A 1 113 ? 7.207 -6.232 -9.024 1.00 85.00 113 GLU A N 1
ATOM 889 C CA . GLU A 1 113 ? 8.071 -7.364 -8.720 1.00 85.00 113 GLU A CA 1
ATOM 890 C C . GLU A 1 113 ? 7.721 -8.571 -9.582 1.00 85.00 113 GLU A C 1
ATOM 892 O O . GLU A 1 113 ? 6.551 -8.852 -9.824 1.00 85.00 113 GLU A O 1
ATOM 897 N N . HIS A 1 114 ? 8.744 -9.315 -9.985 1.00 87.19 114 HIS A N 1
ATOM 898 C CA . HIS A 1 114 ? 8.587 -10.642 -10.558 1.00 87.19 114 HIS A CA 1
ATOM 899 C C . HIS A 1 114 ? 9.661 -11.572 -9.991 1.00 87.19 114 HIS A C 1
ATOM 901 O O . HIS A 1 114 ? 10.818 -11.174 -9.818 1.00 87.19 114 HIS A O 1
ATOM 907 N N . ARG A 1 115 ? 9.283 -12.824 -9.718 1.00 87.50 115 ARG A N 1
ATOM 908 C CA . ARG A 1 115 ? 10.199 -13.870 -9.253 1.00 87.50 115 ARG A CA 1
ATOM 909 C C . ARG A 1 115 ? 10.368 -14.932 -10.333 1.00 87.50 115 ARG A C 1
ATOM 911 O O . ARG A 1 115 ? 9.386 -15.414 -10.886 1.00 87.50 115 ARG A O 1
ATOM 918 N N . THR A 1 116 ? 11.610 -15.310 -10.592 1.00 88.94 116 THR A N 1
ATOM 919 C CA . THR A 1 116 ? 11.977 -16.302 -11.609 1.00 88.94 116 THR A CA 1
ATOM 920 C C . THR A 1 116 ? 11.265 -17.630 -11.356 1.00 88.94 116 THR A C 1
ATOM 922 O O . THR A 1 116 ? 11.236 -18.117 -10.226 1.00 88.94 116 THR A O 1
ATOM 925 N N . GLY A 1 117 ? 10.688 -18.217 -12.402 1.00 85.19 117 GLY A N 1
ATOM 926 C CA . GLY A 1 117 ? 9.938 -19.471 -12.348 1.00 85.19 117 GLY A CA 1
ATOM 927 C C . GLY A 1 117 ? 8.492 -19.321 -11.863 1.00 85.19 117 GLY A C 1
ATOM 928 O O . GLY A 1 117 ? 7.760 -20.311 -11.823 1.00 85.19 117 GLY A O 1
ATOM 929 N N . SER A 1 118 ? 8.055 -18.107 -11.508 1.00 83.81 118 SER A N 1
ATOM 930 C CA . SER A 1 118 ? 6.663 -17.835 -11.143 1.00 83.81 118 SER A CA 1
ATOM 931 C C . SER A 1 118 ? 5.790 -17.639 -12.387 1.00 83.81 118 SER A C 1
ATOM 933 O O . SER A 1 118 ? 6.179 -17.007 -13.370 1.00 83.81 118 SER A O 1
ATOM 935 N N . SER A 1 119 ? 4.570 -18.180 -12.354 1.00 82.00 119 SER A N 1
ATOM 936 C CA . SER A 1 119 ? 3.587 -17.917 -13.404 1.00 82.00 119 SER A CA 1
ATOM 937 C C . SER A 1 119 ? 3.043 -16.497 -13.260 1.00 82.00 119 SER A C 1
ATOM 939 O O . SER A 1 119 ? 2.163 -16.253 -12.437 1.00 82.00 119 SER A O 1
ATOM 941 N N . ASP A 1 120 ? 3.516 -15.587 -14.108 1.00 79.56 120 ASP A N 1
ATOM 942 C CA . ASP A 1 120 ? 3.135 -14.176 -14.072 1.00 79.56 120 ASP A CA 1
ATOM 943 C C . ASP A 1 120 ? 2.545 -13.699 -15.415 1.00 79.56 120 ASP A C 1
ATOM 945 O O . ASP A 1 120 ? 3.218 -13.063 -16.236 1.00 79.56 120 ASP A O 1
ATOM 949 N N . PRO A 1 121 ? 1.264 -14.018 -15.688 1.00 80.56 121 PRO A N 1
ATOM 950 C CA . PRO A 1 121 ? 0.609 -13.618 -16.931 1.00 80.56 121 PRO A CA 1
ATOM 951 C C . PRO A 1 121 ? 0.476 -12.094 -17.055 1.00 80.56 121 PRO A C 1
ATOM 953 O O . PRO A 1 121 ? 0.413 -11.574 -18.170 1.00 80.56 121 PRO A O 1
ATOM 956 N N . LYS A 1 122 ? 0.460 -11.370 -15.929 1.00 76.81 122 LYS A N 1
ATOM 957 C CA . LYS A 1 122 ? 0.402 -9.907 -15.912 1.00 76.81 122 LYS A CA 1
ATOM 958 C C . LYS A 1 122 ? 1.724 -9.309 -16.376 1.00 76.81 122 LYS A C 1
ATOM 960 O O . LYS A 1 122 ? 1.718 -8.435 -17.239 1.00 76.81 122 LYS A O 1
ATOM 965 N N . PHE A 1 123 ? 2.846 -9.797 -15.853 1.00 84.00 123 PHE A N 1
ATOM 966 C CA . PHE A 1 123 ? 4.169 -9.388 -16.310 1.00 84.00 123 PHE A CA 1
ATOM 967 C C . PHE A 1 123 ? 4.382 -9.721 -17.791 1.00 84.00 123 PHE A C 1
ATOM 969 O O . PHE A 1 123 ? 4.846 -8.875 -18.554 1.00 84.00 123 PHE A O 1
ATOM 976 N N . ALA A 1 124 ? 3.939 -10.899 -18.239 1.00 85.00 124 ALA A N 1
ATOM 977 C CA . ALA A 1 124 ? 3.988 -11.263 -19.654 1.00 85.00 124 ALA A CA 1
ATOM 978 C C . ALA A 1 124 ? 3.200 -10.280 -20.541 1.00 85.00 124 ALA A C 1
ATOM 980 O O . ALA A 1 124 ? 3.699 -9.844 -21.579 1.00 85.00 124 ALA A O 1
ATOM 981 N N . ALA A 1 125 ? 1.984 -9.905 -20.126 1.00 82.50 125 ALA A N 1
ATOM 982 C CA . ALA A 1 125 ? 1.168 -8.922 -20.838 1.00 82.50 125 ALA A CA 1
ATOM 983 C C . ALA A 1 125 ? 1.823 -7.531 -20.857 1.00 82.50 125 ALA A C 1
ATOM 985 O O . ALA A 1 125 ? 1.769 -6.844 -21.872 1.00 82.50 125 ALA A O 1
ATOM 986 N N . LYS A 1 126 ? 2.486 -7.134 -19.765 1.00 81.12 126 LYS A N 1
ATOM 987 C CA . LYS A 1 126 ? 3.240 -5.877 -19.661 1.00 81.12 126 LYS A CA 1
ATOM 988 C C . LYS A 1 126 ? 4.415 -5.821 -20.639 1.00 81.12 126 LYS A C 1
ATOM 990 O O . LYS A 1 126 ? 4.580 -4.816 -21.327 1.00 81.12 126 LYS A O 1
ATOM 995 N N . LEU A 1 127 ? 5.202 -6.895 -20.732 1.00 88.56 127 LEU A N 1
ATOM 996 C CA . LEU A 1 127 ? 6.296 -6.991 -21.703 1.00 88.56 127 LEU A CA 1
ATOM 997 C C . LEU A 1 127 ? 5.770 -6.929 -23.142 1.00 88.56 127 LEU A C 1
ATOM 999 O O . LEU A 1 127 ? 6.303 -6.192 -23.965 1.00 88.56 127 LEU A O 1
ATOM 1003 N N . ASP A 1 128 ? 4.682 -7.635 -23.447 1.00 87.12 128 ASP A N 1
ATOM 1004 C CA . ASP A 1 128 ? 4.082 -7.577 -24.784 1.00 87.12 128 ASP A CA 1
ATOM 1005 C C . ASP A 1 128 ? 3.523 -6.177 -25.104 1.00 87.12 128 ASP A C 1
ATOM 1007 O O . ASP A 1 128 ? 3.693 -5.655 -26.207 1.00 87.12 128 ASP A O 1
ATOM 1011 N N . ALA A 1 129 ? 2.938 -5.503 -24.113 1.00 84.06 129 ALA A N 1
ATOM 1012 C CA . ALA A 1 129 ? 2.372 -4.171 -24.272 1.00 84.06 129 ALA A CA 1
ATOM 1013 C C . ALA A 1 129 ? 3.418 -3.077 -24.531 1.00 84.06 129 ALA A C 1
ATOM 1015 O O . ALA A 1 129 ? 3.055 -2.043 -25.081 1.00 84.06 129 ALA A O 1
ATOM 1016 N N . ILE A 1 130 ? 4.697 -3.274 -24.203 1.00 85.75 130 ILE A N 1
ATOM 1017 C CA . ILE A 1 130 ? 5.780 -2.325 -24.535 1.00 85.75 130 ILE A CA 1
ATOM 1018 C C . ILE A 1 130 ? 6.543 -2.688 -25.812 1.00 85.75 130 ILE A C 1
ATOM 1020 O O . ILE A 1 130 ? 7.467 -1.964 -26.196 1.00 85.75 130 ILE A O 1
ATOM 1024 N N . ARG A 1 131 ? 6.164 -3.779 -26.488 1.00 89.88 131 ARG A N 1
ATOM 1025 C CA . ARG A 1 131 ? 6.726 -4.145 -27.788 1.00 89.88 131 ARG A CA 1
ATOM 1026 C C . ARG A 1 131 ? 6.399 -3.065 -28.821 1.00 89.88 131 ARG A C 1
ATOM 1028 O O . ARG A 1 131 ? 5.234 -2.680 -29.019 1.00 89.88 131 ARG A O 1
ATOM 1035 N N . LEU A 1 132 ? 7.440 -2.565 -29.476 1.00 88.00 132 LEU A N 1
ATOM 1036 C CA . LEU A 1 132 ? 7.325 -1.578 -30.539 1.00 88.00 132 LEU A CA 1
ATOM 1037 C C . LEU A 1 132 ? 7.032 -2.282 -31.876 1.00 88.00 132 LEU A C 1
ATOM 1039 O O . LEU A 1 132 ? 7.518 -3.390 -32.114 1.00 88.00 132 LEU A O 1
ATOM 1043 N N . PRO A 1 133 ? 6.200 -1.680 -32.742 1.00 84.25 133 PRO A N 1
ATOM 1044 C CA . PRO A 1 133 ? 5.956 -2.217 -34.076 1.00 84.25 133 PRO A CA 1
ATOM 1045 C C . PRO A 1 133 ? 7.233 -2.141 -34.925 1.00 84.25 133 PRO A C 1
ATOM 1047 O O . PRO A 1 133 ? 7.931 -1.131 -34.891 1.00 84.25 133 PRO A O 1
ATOM 1050 N N . GLU A 1 134 ? 7.512 -3.185 -35.705 1.00 78.50 134 GLU A N 1
ATOM 1051 C CA . GLU A 1 134 ? 8.714 -3.271 -36.555 1.00 78.50 134 GLU A CA 1
ATOM 1052 C C . GLU A 1 134 ? 8.666 -2.276 -37.721 1.00 78.50 134 GLU A C 1
ATOM 1054 O O . GLU A 1 134 ? 9.652 -1.609 -38.027 1.00 78.50 134 GLU A O 1
ATOM 1059 N N . ASP A 1 135 ? 7.483 -2.111 -38.315 1.00 80.94 135 ASP A N 1
ATOM 1060 C CA . ASP A 1 135 ? 7.312 -1.356 -39.561 1.00 80.94 135 ASP A CA 1
ATOM 1061 C C . ASP A 1 135 ? 6.913 0.113 -39.348 1.00 80.94 135 ASP A C 1
ATOM 1063 O O . ASP A 1 135 ? 6.703 0.857 -40.310 1.00 80.94 135 ASP A O 1
ATOM 1067 N N . VAL A 1 136 ? 6.760 0.554 -38.094 1.00 80.12 136 VAL A N 1
ATOM 1068 C CA . VAL A 1 136 ? 6.234 1.889 -37.777 1.00 80.12 136 VAL A CA 1
ATOM 1069 C C . VAL A 1 136 ? 7.116 2.602 -36.762 1.00 80.12 136 VAL A C 1
ATOM 1071 O O . VAL A 1 136 ? 7.260 2.190 -35.614 1.00 80.12 136 VAL A O 1
ATOM 1074 N N . ILE A 1 137 ? 7.638 3.763 -37.154 1.00 75.00 137 ILE A N 1
ATOM 1075 C CA . ILE A 1 137 ? 8.357 4.646 -36.236 1.00 75.00 137 ILE A CA 1
ATOM 1076 C C . ILE A 1 137 ? 7.337 5.410 -35.385 1.00 75.00 137 ILE A C 1
ATOM 1078 O O . ILE A 1 137 ? 6.683 6.339 -35.859 1.00 75.00 137 ILE A O 1
ATOM 1082 N N . LEU A 1 138 ? 7.234 5.056 -34.105 1.00 78.56 138 LEU A N 1
ATOM 1083 C CA . LEU A 1 138 ? 6.385 5.754 -33.144 1.00 78.56 138 LEU A CA 1
ATOM 1084 C C . LEU A 1 138 ? 7.031 7.056 -32.651 1.00 78.56 138 LEU A C 1
ATOM 1086 O O . LEU A 1 138 ? 8.250 7.171 -32.506 1.00 78.56 138 LEU A O 1
ATOM 1090 N N . ASP A 1 139 ? 6.210 8.067 -32.378 1.00 77.62 139 ASP A N 1
ATOM 1091 C CA . ASP A 1 139 ? 6.650 9.238 -31.616 1.00 77.62 139 ASP A CA 1
ATOM 1092 C C . ASP A 1 139 ? 6.954 8.858 -30.154 1.00 77.62 139 ASP A C 1
ATOM 1094 O O . ASP A 1 139 ? 6.358 7.930 -29.607 1.00 77.62 139 ASP A O 1
ATOM 1098 N N . VAL A 1 140 ? 7.846 9.612 -29.503 1.00 68.19 140 VAL A N 1
ATOM 1099 C CA . VAL A 1 140 ? 8.176 9.452 -28.077 1.00 68.19 140 VAL A CA 1
ATOM 1100 C C . VAL A 1 140 ? 6.918 9.480 -27.227 1.00 68.19 140 VAL A C 1
ATOM 1102 O O . VAL A 1 140 ? 6.765 8.641 -26.347 1.00 68.19 140 VAL A O 1
ATOM 1105 N N . ASN A 1 141 ? 5.990 10.406 -27.489 1.00 69.31 141 ASN A N 1
ATOM 1106 C CA . ASN A 1 141 ? 4.775 10.498 -26.689 1.00 69.31 141 ASN A CA 1
ATOM 1107 C C . ASN A 1 141 ? 3.864 9.290 -26.903 1.00 69.31 141 ASN A C 1
ATOM 1109 O O . ASN A 1 141 ? 3.239 8.853 -25.948 1.00 69.31 141 ASN A O 1
ATOM 1113 N N . ALA A 1 142 ? 3.822 8.715 -28.109 1.00 77.25 142 ALA A N 1
ATOM 1114 C CA . ALA A 1 142 ? 3.057 7.500 -28.377 1.00 77.25 142 ALA A CA 1
ATOM 1115 C C . ALA A 1 142 ? 3.644 6.289 -27.637 1.00 77.25 142 ALA A C 1
ATOM 1117 O O . ALA A 1 142 ? 2.896 5.525 -27.032 1.00 77.25 142 ALA A O 1
ATOM 1118 N N . VAL A 1 143 ? 4.976 6.152 -27.613 1.00 74.12 143 VAL A N 1
ATOM 1119 C CA . VAL A 1 143 ? 5.651 5.120 -26.809 1.00 74.12 143 VAL A CA 1
ATOM 1120 C C . VAL A 1 143 ? 5.412 5.351 -25.321 1.00 74.12 143 VAL A C 1
ATOM 1122 O O . VAL A 1 143 ? 5.064 4.414 -24.615 1.00 74.12 143 VAL A O 1
ATOM 1125 N N . LEU A 1 144 ? 5.517 6.591 -24.839 1.00 69.62 144 LEU A N 1
ATOM 1126 C CA . LEU A 1 144 ? 5.232 6.918 -23.442 1.00 69.62 144 LEU A CA 1
ATOM 1127 C C . LEU A 1 144 ? 3.779 6.648 -23.066 1.00 69.62 144 LEU A C 1
ATOM 1129 O O . LEU A 1 144 ? 3.544 6.176 -21.964 1.00 69.62 144 LEU A O 1
ATOM 1133 N N . THR A 1 145 ? 2.817 6.942 -23.938 1.00 72.62 14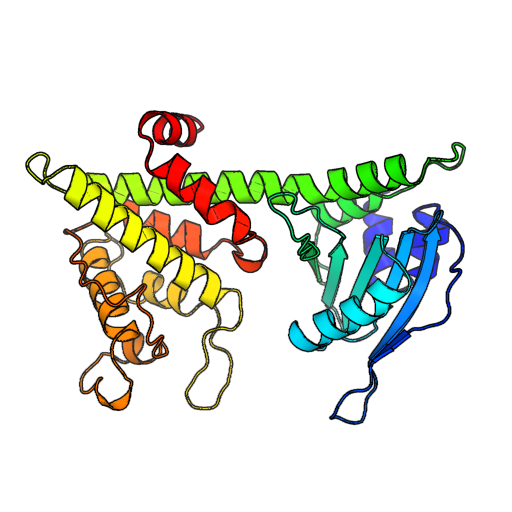5 THR A N 1
ATOM 1134 C CA . THR A 1 145 ? 1.407 6.607 -23.717 1.00 72.62 145 THR A CA 1
ATOM 1135 C C . THR A 1 145 ? 1.218 5.099 -23.693 1.00 72.62 145 THR A C 1
ATOM 1137 O O . THR A 1 145 ? 0.621 4.604 -22.756 1.00 72.62 145 THR A O 1
ATOM 1140 N N . LYS A 1 146 ? 1.804 4.354 -24.635 1.00 75.38 146 LYS A N 1
ATOM 1141 C CA . LYS A 1 146 ? 1.719 2.888 -24.677 1.00 75.38 146 LYS A CA 1
ATOM 1142 C C . LYS A 1 146 ? 2.323 2.235 -23.431 1.00 75.38 146 LYS A C 1
ATOM 1144 O O . LYS A 1 146 ? 1.698 1.369 -22.829 1.00 75.38 146 LYS A O 1
ATOM 1149 N N . VAL A 1 147 ? 3.504 2.696 -23.017 1.00 70.38 147 VAL A N 1
ATOM 1150 C CA . VAL A 1 147 ? 4.135 2.296 -21.756 1.00 70.38 147 VAL A CA 1
ATOM 1151 C C . VAL A 1 147 ? 3.203 2.661 -20.600 1.00 70.38 147 VAL A C 1
ATOM 1153 O O . VAL A 1 147 ? 2.787 1.778 -19.871 1.00 70.38 147 VAL A O 1
ATOM 1156 N N . ARG A 1 148 ? 2.775 3.919 -20.458 1.00 68.12 148 ARG A N 1
ATOM 1157 C CA . ARG A 1 148 ? 1.873 4.336 -19.367 1.00 68.12 148 ARG A CA 1
ATOM 1158 C C . ARG A 1 148 ? 0.579 3.530 -19.323 1.00 68.12 148 ARG A C 1
ATOM 1160 O O . ARG A 1 148 ? 0.248 3.029 -18.264 1.00 68.12 148 ARG A O 1
ATOM 1167 N N . ASP A 1 149 ? -0.113 3.341 -20.438 1.00 68.06 149 ASP A N 1
ATOM 1168 C CA . ASP A 1 149 ? -1.373 2.597 -20.505 1.00 68.06 149 ASP A CA 1
ATOM 1169 C C . ASP A 1 149 ? -1.193 1.128 -20.102 1.00 68.06 149 ASP A C 1
ATOM 1171 O O . ASP A 1 149 ? -2.060 0.566 -19.438 1.00 68.06 149 ASP A O 1
ATOM 1175 N N . ALA A 1 150 ? -0.055 0.512 -20.430 1.00 65.06 150 ALA A N 1
ATOM 1176 C CA . ALA A 1 150 ? 0.255 -0.850 -20.002 1.00 65.06 150 ALA A CA 1
ATOM 1177 C C . ALA A 1 150 ? 0.401 -0.991 -18.474 1.00 65.06 150 ALA A C 1
ATOM 1179 O O . ALA A 1 150 ? 0.158 -2.073 -17.937 1.00 65.06 150 ALA A O 1
ATOM 1180 N N . PHE A 1 151 ? 0.785 0.081 -17.768 1.00 60.12 151 PHE A N 1
ATOM 1181 C CA . PHE A 1 151 ? 1.122 0.032 -16.339 1.00 60.12 151 PHE A CA 1
ATOM 1182 C C . PHE A 1 151 ? 0.169 0.839 -15.427 1.00 60.12 151 PHE A C 1
ATOM 1184 O O . PHE A 1 151 ? -0.011 0.453 -14.277 1.00 60.12 151 PHE A O 1
ATOM 1191 N N . ASP A 1 152 ? -0.519 1.877 -15.920 1.00 57.72 152 ASP A N 1
ATOM 1192 C CA . ASP A 1 152 ? -1.500 2.698 -15.176 1.00 57.72 152 ASP A CA 1
ATOM 1193 C C . ASP A 1 152 ? -2.850 1.975 -14.981 1.00 57.72 152 ASP A C 1
ATOM 1195 O O . ASP A 1 152 ? -3.651 2.356 -14.120 1.00 57.72 152 ASP A O 1
ATOM 1199 N N . VAL A 1 153 ? -3.138 0.938 -15.781 1.00 54.53 153 VAL A N 1
ATOM 1200 C CA . VAL A 1 153 ? -4.360 0.123 -15.649 1.00 54.53 153 VAL A CA 1
ATOM 1201 C C . VAL A 1 153 ? -4.416 -0.538 -14.271 1.00 54.53 153 VAL A C 1
ATOM 1203 O O . VAL A 1 153 ? -5.468 -0.518 -13.631 1.00 54.53 153 VAL A O 1
ATOM 1206 N N . GLU A 1 154 ? -3.288 -1.041 -13.767 1.00 54.34 154 GLU A N 1
ATOM 1207 C CA . GLU A 1 154 ? -3.217 -1.671 -12.447 1.00 54.34 154 GLU A CA 1
ATOM 1208 C C . GLU A 1 154 ? -3.439 -0.639 -11.336 1.00 54.34 154 GLU A C 1
ATOM 1210 O O . GLU A 1 154 ? -4.357 -0.827 -10.546 1.00 54.34 154 GLU A O 1
ATOM 1215 N N . THR A 1 155 ? -2.789 0.530 -11.383 1.00 55.34 155 THR A N 1
ATOM 1216 C CA . THR A 1 155 ? -3.015 1.601 -10.395 1.00 55.34 155 THR A CA 1
ATOM 1217 C C . THR A 1 155 ? -4.475 2.062 -10.350 1.00 55.34 155 THR A C 1
ATOM 1219 O O . THR A 1 155 ? -5.004 2.324 -9.270 1.00 55.34 155 THR A O 1
ATOM 1222 N N . LYS A 1 156 ? -5.184 2.132 -11.489 1.00 61.00 156 LYS A N 1
ATOM 1223 C CA . LYS A 1 156 ? -6.626 2.458 -11.509 1.00 61.00 156 LYS A CA 1
ATOM 1224 C C . LYS A 1 156 ? -7.483 1.346 -10.899 1.00 61.00 156 LYS A C 1
ATOM 1226 O O . LYS A 1 156 ? -8.401 1.647 -10.133 1.00 61.00 156 LYS A O 1
ATOM 1231 N N . HIS A 1 157 ? -7.208 0.082 -11.222 1.00 66.19 157 HIS A N 1
ATOM 1232 C CA . HIS A 1 157 ? -7.931 -1.056 -10.648 1.00 66.19 157 HIS A CA 1
ATOM 1233 C C . HIS A 1 157 ? -7.649 -1.225 -9.151 1.00 66.19 157 HIS A C 1
ATOM 1235 O O . HIS A 1 157 ? -8.589 -1.447 -8.391 1.00 66.19 157 HIS A O 1
ATOM 1241 N N . GLU A 1 158 ? -6.401 -1.057 -8.718 1.00 68.25 158 GLU A N 1
ATOM 1242 C CA . GLU A 1 158 ? -5.967 -1.075 -7.319 1.00 68.25 158 GLU A CA 1
ATOM 1243 C C . GLU A 1 158 ? -6.599 0.074 -6.539 1.00 68.25 158 GLU A C 1
ATOM 1245 O O . GLU A 1 158 ? -7.205 -0.161 -5.501 1.00 68.25 158 GLU A O 1
ATOM 1250 N N . THR A 1 159 ? -6.597 1.292 -7.090 1.00 71.56 159 THR A N 1
ATOM 1251 C CA . THR A 1 159 ? -7.285 2.449 -6.492 1.00 71.56 159 THR A CA 1
ATOM 1252 C C . THR A 1 159 ? -8.781 2.186 -6.321 1.00 71.56 159 THR A C 1
ATOM 1254 O O . THR A 1 159 ? -9.349 2.469 -5.262 1.00 71.56 159 THR A O 1
ATOM 1257 N N . LYS A 1 160 ? -9.440 1.624 -7.346 1.00 79.00 160 LYS A N 1
ATOM 1258 C CA . LYS A 1 160 ? -10.866 1.278 -7.281 1.00 79.00 160 LYS A CA 1
ATOM 1259 C C . LYS A 1 160 ? -11.123 0.179 -6.248 1.00 79.00 160 LYS A C 1
ATOM 1261 O O . LYS A 1 160 ? -12.070 0.284 -5.473 1.00 79.00 160 LYS A O 1
ATOM 1266 N N . ARG A 1 161 ? -10.277 -0.854 -6.212 1.00 81.38 161 ARG A N 1
ATOM 1267 C CA . ARG A 1 161 ? -10.359 -1.956 -5.245 1.00 81.38 161 ARG A CA 1
ATOM 1268 C C . ARG A 1 161 ? -10.166 -1.454 -3.814 1.00 81.38 161 ARG A C 1
ATOM 1270 O O . ARG A 1 161 ? -10.982 -1.777 -2.961 1.00 81.38 161 ARG A O 1
ATOM 1277 N N . ALA A 1 162 ? -9.154 -0.627 -3.573 1.00 83.12 162 ALA A N 1
ATOM 1278 C CA . ALA A 1 162 ? -8.880 -0.010 -2.281 1.00 83.12 162 ALA A CA 1
ATOM 1279 C C . ALA A 1 162 ? -10.044 0.874 -1.818 1.00 83.12 162 ALA A C 1
ATOM 1281 O O . ALA A 1 162 ? -10.499 0.757 -0.685 1.00 83.12 162 ALA A O 1
ATOM 1282 N N . SER A 1 163 ? -10.607 1.677 -2.728 1.00 86.12 163 SER A N 1
ATOM 1283 C CA . SER A 1 163 ? -11.796 2.487 -2.436 1.00 86.12 163 SER A CA 1
ATOM 1284 C C . SER A 1 163 ? -13.004 1.617 -2.072 1.00 86.12 163 SER A C 1
ATOM 1286 O O . SER A 1 163 ? -13.745 1.958 -1.154 1.00 86.12 163 SER A O 1
ATOM 1288 N N . LYS A 1 164 ? -13.186 0.468 -2.741 1.00 87.88 164 LYS A N 1
ATOM 1289 C CA . LYS A 1 164 ? -14.248 -0.499 -2.417 1.00 87.88 164 LYS A CA 1
ATOM 1290 C C . LYS A 1 164 ? -14.043 -1.128 -1.033 1.00 87.88 164 LYS A C 1
ATOM 1292 O O . LYS A 1 164 ? -15.007 -1.234 -0.286 1.00 87.88 164 LYS A O 1
ATOM 1297 N N . LEU A 1 165 ? -12.813 -1.496 -0.675 1.00 90.94 165 LEU A N 1
ATOM 1298 C CA . LEU A 1 165 ? -12.489 -2.039 0.652 1.00 90.94 165 LEU A CA 1
ATOM 1299 C C . LEU A 1 165 ? -12.742 -1.010 1.761 1.00 90.94 165 LEU A C 1
ATOM 1301 O O . LEU A 1 165 ? -13.371 -1.332 2.764 1.00 90.94 165 LEU A O 1
ATOM 1305 N N . MET A 1 166 ? -12.338 0.245 1.553 1.00 90.88 166 MET A N 1
ATOM 1306 C CA . MET A 1 166 ? -12.616 1.330 2.500 1.00 90.88 166 MET A CA 1
ATOM 1307 C C . MET A 1 166 ? -14.116 1.606 2.641 1.00 90.88 166 MET A C 1
ATOM 1309 O O . MET A 1 166 ? -14.597 1.800 3.752 1.00 90.88 166 MET A O 1
ATOM 1313 N N . ALA A 1 167 ? -14.874 1.563 1.542 1.00 90.75 167 ALA A N 1
ATOM 1314 C CA . ALA A 1 167 ? -16.332 1.682 1.571 1.00 90.75 167 ALA A CA 1
ATOM 1315 C C . ALA A 1 167 ? -17.005 0.529 2.337 1.00 90.75 167 ALA A C 1
ATOM 1317 O O . ALA A 1 167 ? -17.955 0.765 3.081 1.00 90.75 167 ALA A O 1
ATOM 1318 N N . GLN A 1 168 ? -16.501 -0.700 2.186 1.00 93.00 168 GLN A N 1
ATOM 1319 C CA . GLN A 1 168 ? -16.978 -1.869 2.930 1.00 93.00 168 GLN A CA 1
ATOM 1320 C C . GLN A 1 168 ? -16.697 -1.741 4.428 1.00 93.00 168 GLN A C 1
ATOM 1322 O O . GLN A 1 168 ? -17.609 -1.935 5.226 1.00 93.00 168 GLN A O 1
ATOM 1327 N N . MET A 1 169 ? -15.475 -1.355 4.807 1.00 95.19 169 MET A N 1
ATOM 1328 C CA . MET A 1 169 ? -15.139 -1.108 6.210 1.00 95.19 169 MET A CA 1
ATOM 1329 C C . MET A 1 169 ? -15.988 0.023 6.796 1.00 95.19 169 MET A C 1
ATOM 1331 O O . MET A 1 169 ? -16.515 -0.132 7.890 1.00 95.19 169 MET A O 1
ATOM 1335 N N . TYR A 1 170 ? -16.195 1.120 6.057 1.00 94.25 170 TYR A N 1
ATOM 1336 C CA . TYR A 1 170 ? -17.082 2.200 6.494 1.00 94.25 170 TYR A CA 1
ATOM 1337 C C . TYR A 1 170 ? -18.484 1.676 6.806 1.00 94.25 170 TYR A C 1
ATOM 1339 O O . TYR A 1 170 ? -19.000 1.931 7.887 1.00 94.25 170 TYR A O 1
ATOM 1347 N N . ALA A 1 171 ? -19.093 0.936 5.875 1.00 93.31 171 ALA A N 1
ATOM 1348 C CA . ALA A 1 171 ? -20.444 0.410 6.043 1.00 93.31 171 ALA A CA 1
ATOM 1349 C C . ALA A 1 171 ? -20.544 -0.577 7.219 1.00 93.31 171 ALA A C 1
ATOM 1351 O O . ALA A 1 171 ? -21.527 -0.553 7.957 1.00 93.31 171 ALA A O 1
ATOM 1352 N N . ALA A 1 172 ? -19.521 -1.415 7.415 1.00 95.31 172 ALA A N 1
ATOM 1353 C CA . ALA A 1 172 ? -19.472 -2.359 8.528 1.00 95.31 172 ALA A CA 1
ATOM 1354 C C . ALA A 1 172 ? -19.370 -1.643 9.885 1.00 95.31 172 ALA A C 1
ATOM 1356 O O . ALA A 1 172 ? -20.079 -2.000 10.821 1.00 95.31 172 ALA A O 1
ATOM 1357 N N . VAL A 1 173 ? -18.553 -0.588 9.983 1.00 95.81 173 VAL A N 1
ATOM 1358 C CA . VAL A 1 173 ? -18.473 0.215 11.211 1.00 95.81 173 VAL A CA 1
ATOM 1359 C C . VAL A 1 173 ? -19.762 1.017 11.427 1.00 95.81 173 VAL A C 1
ATOM 1361 O O . VAL A 1 173 ? -20.276 1.044 12.540 1.00 95.81 173 VAL A O 1
ATOM 1364 N N . GLU A 1 174 ? -20.321 1.624 10.374 1.00 95.19 174 GLU A N 1
ATOM 1365 C CA . GLU A 1 174 ? -21.582 2.384 10.415 1.00 95.19 174 GLU A CA 1
ATOM 1366 C C . GLU A 1 174 ? -22.735 1.548 10.986 1.00 95.19 174 GLU A C 1
ATOM 1368 O O . GLU A 1 174 ? -23.466 2.036 11.845 1.00 95.19 174 GLU A O 1
ATOM 1373 N N . LYS A 1 175 ? -22.842 0.275 10.580 1.00 94.62 175 LYS A N 1
ATOM 1374 C CA . LYS A 1 175 ? -23.832 -0.699 11.075 1.00 94.62 175 LYS A CA 1
ATOM 1375 C C . LYS A 1 175 ? -23.736 -0.955 12.587 1.00 94.62 175 LYS A C 1
ATOM 1377 O O . LYS A 1 175 ? -24.741 -1.304 13.200 1.00 94.62 175 LYS A O 1
ATOM 1382 N N . GLY A 1 176 ? -22.550 -0.804 13.181 1.00 94.69 176 GLY A N 1
ATOM 1383 C CA . GLY A 1 176 ? -22.330 -1.006 14.615 1.00 94.69 176 GLY A CA 1
ATOM 1384 C C . GLY A 1 176 ? -22.821 0.146 15.494 1.00 94.69 176 GLY A C 1
ATOM 1385 O O . GLY A 1 176 ? -23.023 -0.039 16.695 1.00 94.69 176 GLY A O 1
ATOM 1386 N N . TYR A 1 177 ? -23.032 1.337 14.926 1.00 96.00 177 TYR A N 1
ATOM 1387 C CA .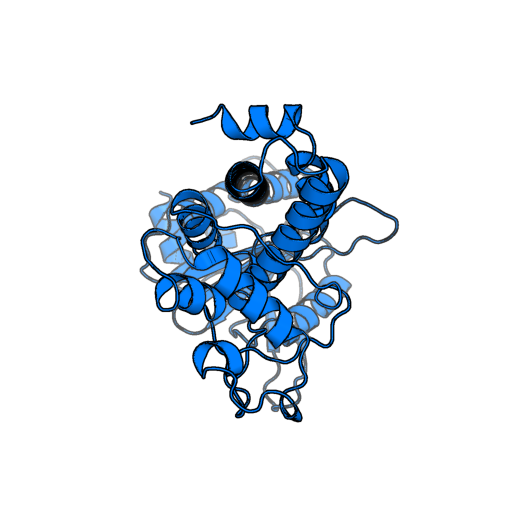 TYR A 1 177 ? -23.552 2.474 15.683 1.00 96.00 177 TYR A CA 1
ATOM 1388 C C . TYR A 1 177 ? -25.085 2.429 15.779 1.00 96.00 177 TYR A C 1
ATOM 1390 O O . TYR A 1 177 ? -25.754 2.129 14.791 1.00 96.00 177 TYR A O 1
ATOM 1398 N N . PRO A 1 178 ? -25.677 2.786 16.935 1.00 94.44 178 PRO A N 1
ATOM 1399 C CA . PRO A 1 178 ? -27.124 2.942 17.050 1.00 94.44 178 PRO A CA 1
ATOM 1400 C C . PRO A 1 1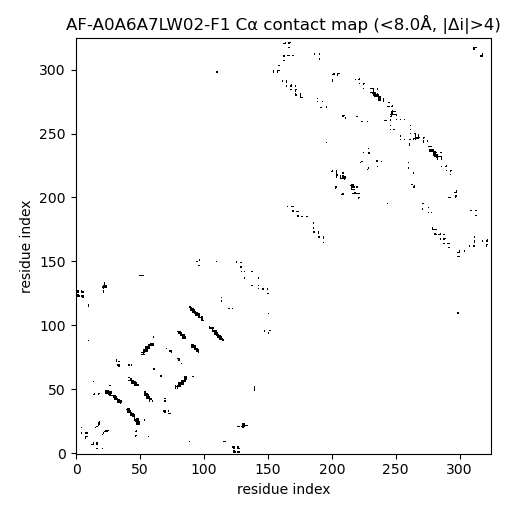78 ? -27.658 4.056 16.140 1.00 94.44 178 PRO A C 1
ATOM 1402 O O . PRO A 1 178 ? -27.047 5.119 16.054 1.00 94.44 178 PRO A O 1
ATOM 1405 N N . ASP A 1 179 ? -28.864 3.888 15.590 1.00 91.00 179 ASP A N 1
ATOM 1406 C CA . ASP A 1 179 ? -29.539 4.913 14.765 1.00 91.00 179 ASP A CA 1
ATOM 1407 C C . ASP A 1 179 ? -29.744 6.258 15.491 1.00 91.00 179 ASP A C 1
ATOM 1409 O O . ASP A 1 179 ? -29.962 7.293 14.866 1.00 91.00 179 ASP A O 1
ATOM 1413 N N . THR A 1 180 ? -29.708 6.252 16.827 1.00 94.44 180 THR A N 1
ATOM 1414 C CA . THR A 1 180 ? -29.841 7.449 17.670 1.00 94.44 180 THR A CA 1
ATOM 1415 C C . THR A 1 180 ? -28.522 8.186 17.907 1.00 94.44 180 THR A C 1
ATOM 1417 O O . THR A 1 180 ? -28.531 9.227 18.564 1.00 94.44 180 THR A O 1
ATOM 1420 N N . PHE A 1 181 ? -27.390 7.627 17.476 1.00 95.19 181 PHE A N 1
ATOM 1421 C CA . PHE A 1 181 ? -26.075 8.239 17.640 1.00 95.19 181 PHE A CA 1
ATOM 1422 C C . PHE A 1 181 ? -25.932 9.450 16.706 1.00 95.19 181 PHE A C 1
ATOM 1424 O O . PHE A 1 181 ? -26.486 9.457 15.607 1.00 95.19 181 PHE A O 1
ATOM 1431 N N . ASP A 1 182 ? -25.213 10.491 17.139 1.00 95.75 182 ASP A N 1
ATOM 1432 C CA . ASP A 1 182 ? -25.039 11.699 16.324 1.00 95.75 182 ASP A CA 1
ATOM 1433 C C . ASP A 1 182 ? -24.306 11.371 15.014 1.00 95.75 182 ASP A C 1
ATOM 1435 O O . ASP A 1 182 ? -23.198 10.839 15.020 1.00 95.75 182 ASP A O 1
ATOM 1439 N N . GLU A 1 183 ? -24.935 11.695 13.884 1.00 92.88 183 GLU A N 1
ATOM 1440 C CA . GLU A 1 183 ? -24.440 11.337 12.552 1.00 92.88 183 GLU A CA 1
ATOM 1441 C C . GLU A 1 183 ? -23.057 11.935 12.266 1.00 92.88 183 GLU A C 1
ATOM 1443 O O . GLU A 1 183 ? -22.193 11.271 11.697 1.00 92.88 183 GLU A O 1
ATOM 1448 N N . LYS A 1 184 ? -22.816 13.182 12.692 1.00 91.44 184 LYS A N 1
ATOM 1449 C CA . LYS A 1 184 ? -21.544 13.863 12.423 1.00 91.44 184 LYS A CA 1
ATOM 1450 C C . LYS A 1 184 ? -20.421 13.268 13.252 1.00 91.44 184 LYS A C 1
ATOM 1452 O O . LYS A 1 184 ? -19.329 13.073 12.723 1.00 91.44 184 LYS A O 1
ATOM 1457 N N . GLU A 1 185 ? -20.697 12.989 14.521 1.00 93.62 185 GLU A N 1
ATOM 1458 C CA . GLU A 1 185 ? -19.753 12.337 15.418 1.00 93.62 185 GLU A CA 1
ATOM 1459 C C . GLU A 1 185 ? -19.425 10.924 14.927 1.00 93.62 185 GLU A C 1
ATOM 1461 O O . GLU A 1 185 ? -18.254 10.583 14.784 1.00 93.62 185 GLU A O 1
ATOM 1466 N N . ARG A 1 186 ? -20.440 10.131 14.559 1.00 94.69 186 ARG A N 1
ATOM 1467 C CA . ARG A 1 186 ? -20.251 8.799 13.967 1.00 94.69 186 ARG A CA 1
ATOM 1468 C C . ARG A 1 186 ? -19.342 8.867 12.744 1.00 94.69 186 ARG A C 1
ATOM 1470 O O . ARG A 1 186 ? -18.348 8.152 12.660 1.00 94.69 186 ARG A O 1
ATOM 1477 N N . ASP A 1 187 ? -19.674 9.727 11.785 1.00 91.81 187 ASP A N 1
ATOM 1478 C CA . ASP A 1 187 ? -18.944 9.824 10.523 1.00 91.81 187 ASP A CA 1
ATOM 1479 C C . ASP A 1 187 ? -17.498 10.285 10.727 1.00 91.81 187 ASP A C 1
ATOM 1481 O O . ASP A 1 187 ? -16.598 9.850 9.998 1.00 91.81 187 ASP A O 1
ATOM 1485 N N . HIS A 1 188 ? -17.265 11.152 11.715 1.00 90.88 188 HIS A N 1
ATOM 1486 C CA . HIS A 1 188 ? -15.931 11.560 12.143 1.00 90.88 188 HIS A CA 1
ATOM 1487 C C . HIS A 1 188 ? -15.155 10.376 12.733 1.00 90.88 188 HIS A C 1
ATOM 1489 O O . HIS A 1 188 ? -14.085 10.047 12.216 1.00 90.88 188 HIS A O 1
ATOM 1495 N N . GLN A 1 189 ? -15.729 9.658 13.704 1.00 94.50 189 GLN A N 1
ATOM 1496 C CA . GLN A 1 189 ? -15.097 8.495 14.340 1.00 94.50 189 GLN A CA 1
ATOM 1497 C C . GLN A 1 189 ? -14.772 7.379 13.337 1.00 94.50 189 GLN A C 1
ATOM 1499 O O . GLN A 1 189 ? -13.678 6.804 13.378 1.00 94.50 189 GLN A O 1
ATOM 1504 N N . ILE A 1 190 ? -15.668 7.113 12.378 1.00 94.88 190 ILE A N 1
ATOM 1505 C CA . ILE A 1 190 ? -15.411 6.163 11.287 1.00 94.88 190 ILE A CA 1
ATOM 1506 C C . ILE A 1 190 ? -14.267 6.669 10.405 1.00 94.88 190 ILE A C 1
ATOM 1508 O O . ILE A 1 190 ? -13.342 5.918 10.104 1.00 94.88 190 ILE A O 1
ATOM 1512 N N . SER A 1 191 ? -14.289 7.942 10.000 1.00 90.69 191 SER A N 1
ATOM 1513 C CA . SER A 1 191 ? -13.260 8.506 9.115 1.00 90.69 191 SER A CA 1
ATOM 1514 C C . SER A 1 191 ? -11.866 8.452 9.744 1.00 90.69 191 SER A C 1
ATOM 1516 O O . SER A 1 191 ? -10.910 8.051 9.078 1.00 90.69 191 SER A O 1
ATOM 1518 N N . VAL A 1 192 ? -11.751 8.815 11.025 1.00 91.19 192 VAL A N 1
ATOM 1519 C CA . VAL A 1 192 ? -10.497 8.734 11.786 1.00 91.19 192 VAL A CA 1
ATOM 1520 C C . VAL A 1 192 ? -10.035 7.281 11.906 1.00 91.19 192 VAL A C 1
ATOM 1522 O O . VAL A 1 192 ? -8.874 6.982 11.627 1.00 91.19 192 VAL A O 1
ATOM 1525 N N . THR A 1 193 ? -10.946 6.360 12.230 1.00 94.94 193 THR A N 1
ATOM 1526 C CA . THR A 1 193 ? -10.648 4.921 12.306 1.00 94.94 193 THR A CA 1
ATOM 1527 C C . THR A 1 193 ? -10.109 4.377 10.987 1.00 94.94 193 THR A C 1
ATOM 1529 O O . THR A 1 193 ? -9.064 3.731 10.974 1.00 94.94 193 THR A O 1
ATOM 1532 N N . LEU A 1 194 ? -10.758 4.673 9.859 1.00 93.81 194 LEU A N 1
ATOM 1533 C CA . LEU A 1 194 ? -10.307 4.197 8.549 1.00 93.81 194 LEU A CA 1
ATOM 1534 C C . LEU A 1 194 ? -8.962 4.807 8.133 1.00 93.81 194 LEU A C 1
ATOM 1536 O O . LEU A 1 194 ? -8.151 4.123 7.512 1.00 93.81 194 LEU A O 1
ATOM 1540 N N . ALA A 1 195 ? -8.688 6.063 8.499 1.00 89.69 195 ALA A N 1
ATOM 1541 C CA . ALA A 1 195 ? -7.379 6.681 8.281 1.00 89.69 195 ALA A CA 1
ATOM 1542 C C . ALA A 1 195 ? -6.265 5.978 9.070 1.00 89.69 195 ALA A C 1
ATOM 1544 O O . ALA A 1 195 ? -5.186 5.738 8.527 1.00 89.69 195 ALA A O 1
ATOM 1545 N N . ARG A 1 196 ? -6.537 5.597 10.321 1.00 93.44 196 ARG A N 1
ATOM 1546 C CA . ARG A 1 196 ? -5.607 4.841 11.173 1.00 93.44 196 ARG A CA 1
ATOM 1547 C C . ARG A 1 196 ? -5.388 3.415 10.679 1.00 93.44 196 ARG A C 1
ATOM 1549 O O . ARG A 1 196 ? -4.250 2.964 10.621 1.00 93.44 196 ARG A O 1
ATOM 1556 N N . VAL A 1 197 ? -6.454 2.729 10.269 1.00 95.38 197 VAL A N 1
ATOM 1557 C CA . VAL A 1 197 ? -6.364 1.400 9.645 1.00 95.38 197 VAL A CA 1
ATOM 1558 C C . VAL A 1 197 ? -5.514 1.467 8.380 1.00 95.38 197 VAL A C 1
ATOM 1560 O O . VAL A 1 197 ? -4.593 0.678 8.228 1.00 95.38 197 VAL A O 1
ATOM 1563 N N . LEU A 1 198 ? -5.751 2.442 7.499 1.00 90.56 198 LEU A N 1
ATOM 1564 C CA . LEU A 1 198 ? -4.943 2.623 6.293 1.00 90.56 198 LEU A CA 1
ATOM 1565 C C . LEU A 1 198 ? -3.460 2.876 6.603 1.00 90.56 198 LEU A C 1
ATOM 1567 O O . LEU A 1 198 ? -2.591 2.363 5.904 1.00 90.56 198 LEU A O 1
ATOM 1571 N N . PHE A 1 199 ? -3.165 3.647 7.651 1.00 88.94 199 PHE A N 1
ATOM 1572 C CA . PHE A 1 199 ? -1.794 3.836 8.119 1.00 88.94 199 PHE A CA 1
ATOM 1573 C C . PHE A 1 199 ? -1.155 2.512 8.559 1.00 88.94 199 PHE A C 1
ATOM 1575 O O . PHE A 1 199 ? -0.004 2.254 8.215 1.00 88.94 199 PHE A O 1
ATOM 1582 N N . LEU A 1 200 ? -1.900 1.669 9.280 1.00 93.06 200 LEU A N 1
ATOM 1583 C CA . LEU A 1 200 ? -1.413 0.367 9.732 1.00 93.06 200 LEU A CA 1
ATOM 1584 C C . LEU A 1 200 ? -1.159 -0.595 8.570 1.00 93.06 200 LEU A C 1
ATOM 1586 O O . LEU A 1 200 ? -0.093 -1.196 8.504 1.00 93.06 200 LEU A O 1
ATOM 1590 N N . LEU A 1 201 ? -2.095 -0.654 7.622 1.00 89.00 201 LEU A N 1
ATOM 1591 C CA . LEU A 1 201 ? -1.969 -1.428 6.388 1.00 89.00 201 LEU A CA 1
ATOM 1592 C C . LEU A 1 201 ? -0.724 -1.017 5.591 1.00 89.00 201 LEU A C 1
ATOM 1594 O O . LEU A 1 201 ? 0.067 -1.854 5.182 1.00 89.00 201 LEU A O 1
ATOM 1598 N N . PHE A 1 202 ? -0.489 0.289 5.438 1.00 84.44 202 PHE A N 1
ATOM 1599 C CA . PHE A 1 202 ? 0.719 0.772 4.771 1.00 84.44 202 PHE A CA 1
ATOM 1600 C C . PHE A 1 202 ? 1.997 0.413 5.538 1.00 84.44 202 PHE A C 1
ATOM 1602 O O . PHE A 1 202 ? 3.040 0.188 4.926 1.00 84.44 202 PHE A O 1
ATOM 1609 N N . GLY A 1 203 ? 1.938 0.380 6.869 1.00 84.31 203 GLY A N 1
ATOM 1610 C CA . GLY A 1 203 ? 3.089 0.024 7.684 1.00 84.31 203 GLY A CA 1
ATOM 1611 C C . GLY A 1 203 ? 3.506 -1.440 7.554 1.00 84.31 203 GLY A C 1
ATOM 1612 O O . GLY A 1 203 ? 4.712 -1.692 7.517 1.00 84.31 203 GLY A O 1
ATOM 1613 N N . ASP A 1 204 ? 2.543 -2.360 7.402 1.00 82.12 204 ASP A N 1
ATOM 1614 C CA . ASP A 1 204 ? 2.813 -3.781 7.124 1.00 82.12 204 ASP A CA 1
ATOM 1615 C C . ASP A 1 204 ? 3.603 -3.941 5.813 1.00 82.12 204 ASP A C 1
ATOM 1617 O O . ASP A 1 204 ? 4.589 -4.677 5.771 1.00 82.12 204 ASP A O 1
ATOM 1621 N N . ASP A 1 205 ? 3.246 -3.169 4.780 1.00 76.50 205 ASP A N 1
ATOM 1622 C CA . ASP A 1 205 ? 3.815 -3.297 3.430 1.00 76.50 205 ASP A CA 1
ATOM 1623 C C . ASP A 1 205 ? 5.069 -2.444 3.166 1.00 76.50 205 ASP A C 1
ATOM 1625 O O . ASP A 1 205 ? 5.678 -2.538 2.096 1.00 76.50 205 ASP A O 1
ATOM 1629 N N . THR A 1 206 ? 5.464 -1.560 4.091 1.00 69.56 206 THR A N 1
ATOM 1630 C CA . THR A 1 206 ? 6.579 -0.612 3.866 1.00 69.56 206 THR A CA 1
ATOM 1631 C C . THR A 1 206 ? 7.716 -0.696 4.875 1.00 69.56 206 THR A C 1
ATOM 1633 O O . THR A 1 206 ? 8.472 0.265 5.028 1.00 69.56 206 THR A O 1
ATOM 1636 N N . GLU A 1 207 ? 7.869 -1.853 5.527 1.00 73.12 207 GLU A N 1
ATOM 1637 C CA . GLU A 1 207 ? 8.931 -2.122 6.514 1.00 73.12 207 GLU A CA 1
ATOM 1638 C C . GLU A 1 207 ? 8.947 -1.088 7.660 1.00 73.12 207 GLU A C 1
ATOM 1640 O O . GLU A 1 207 ? 9.980 -0.824 8.277 1.00 73.12 207 GLU A O 1
ATOM 1645 N N . MET A 1 208 ? 7.796 -0.471 7.958 1.00 78.69 208 MET A N 1
ATOM 1646 C CA . MET A 1 208 ? 7.694 0.532 9.025 1.00 78.69 208 MET A CA 1
ATOM 1647 C C . MET A 1 208 ? 7.839 -0.092 10.410 1.00 78.69 208 MET A C 1
ATOM 1649 O O . MET A 1 208 ? 8.242 0.580 11.365 1.00 78.69 208 MET A O 1
ATOM 1653 N N . TRP A 1 209 ? 7.485 -1.367 10.535 1.00 83.38 209 TRP A N 1
ATOM 1654 C CA . TRP A 1 209 ? 7.535 -2.091 11.790 1.00 83.38 209 TRP A CA 1
ATOM 1655 C C . TRP A 1 209 ? 8.887 -2.749 11.966 1.00 83.38 209 TRP A C 1
ATOM 1657 O O . TRP A 1 209 ? 9.334 -3.531 11.131 1.00 83.38 209 TRP A O 1
ATOM 1667 N N . THR A 1 210 ? 9.518 -2.455 13.096 1.00 78.25 210 THR A N 1
ATOM 1668 C CA . THR A 1 210 ? 10.764 -3.094 13.499 1.00 78.25 210 THR A CA 1
ATOM 1669 C C . THR A 1 210 ? 10.684 -3.554 14.945 1.00 78.25 210 THR A C 1
ATOM 1671 O O . THR A 1 210 ? 10.067 -2.912 15.809 1.00 78.25 210 THR A O 1
ATOM 1674 N N . ASN A 1 211 ? 11.314 -4.692 15.221 1.00 80.25 211 ASN A N 1
ATOM 1675 C CA . ASN A 1 211 ? 11.463 -5.191 16.580 1.00 80.25 211 ASN A CA 1
ATOM 1676 C C . ASN A 1 211 ? 12.505 -4.354 17.361 1.00 80.25 211 ASN A C 1
ATOM 1678 O O . ASN A 1 211 ? 13.087 -3.393 16.856 1.00 80.25 211 ASN A O 1
ATOM 1682 N N . ALA A 1 212 ? 12.761 -4.703 18.625 1.00 74.88 212 ALA A N 1
ATOM 1683 C CA . ALA A 1 212 ? 13.743 -3.990 19.453 1.00 74.88 212 ALA A CA 1
ATOM 1684 C C . ALA A 1 212 ? 15.192 -4.059 18.924 1.00 74.88 212 ALA A C 1
ATOM 1686 O O . ALA A 1 212 ? 16.000 -3.204 19.284 1.00 74.88 212 ALA A O 1
ATOM 1687 N N . ASN A 1 213 ? 15.505 -5.041 18.078 1.00 78.44 213 ASN A N 1
ATOM 1688 C CA . ASN A 1 213 ? 16.818 -5.232 17.463 1.00 78.44 213 ASN A CA 1
ATOM 1689 C C . ASN A 1 213 ? 16.938 -4.533 16.096 1.00 78.44 213 ASN A C 1
ATOM 1691 O O . ASN A 1 213 ? 18.021 -4.520 15.520 1.00 78.44 213 ASN A O 1
ATOM 1695 N N . GLY A 1 214 ? 15.855 -3.925 15.598 1.00 75.62 214 GLY A N 1
ATOM 1696 C CA . GLY A 1 214 ? 15.805 -3.278 14.288 1.00 75.62 214 GLY A CA 1
ATOM 1697 C C . GLY A 1 214 ? 15.457 -4.216 13.130 1.00 75.62 214 GLY A C 1
ATOM 1698 O O . GLY A 1 214 ? 15.483 -3.767 11.987 1.00 75.62 214 GLY A O 1
ATOM 1699 N N . ASP A 1 215 ? 15.108 -5.479 13.394 1.00 75.94 215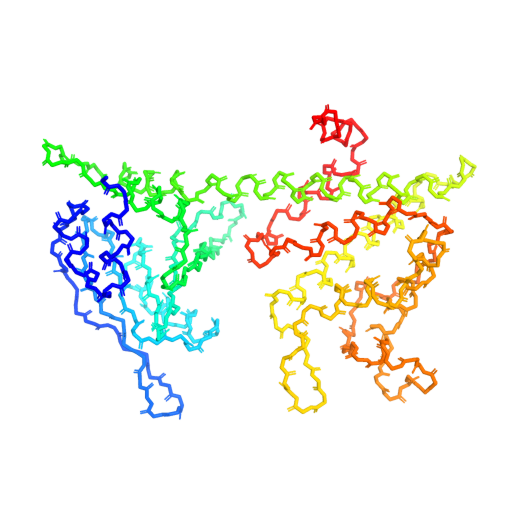 ASP A N 1
ATOM 1700 C CA . ASP A 1 215 ? 14.682 -6.397 12.334 1.00 75.94 215 ASP A CA 1
ATOM 1701 C C . ASP A 1 215 ? 13.253 -6.051 11.876 1.00 75.94 215 ASP A C 1
ATOM 1703 O O . ASP A 1 215 ? 12.404 -5.774 12.738 1.00 75.94 215 ASP A O 1
ATOM 1707 N N . PRO A 1 216 ? 12.954 -6.092 10.563 1.00 73.25 216 PRO A N 1
ATOM 1708 C CA . PRO A 1 216 ? 11.607 -5.866 10.043 1.00 73.25 216 PRO A CA 1
ATOM 1709 C C . PRO A 1 216 ? 10.577 -6.860 10.597 1.00 73.25 216 PRO A C 1
ATOM 1711 O O . PRO A 1 216 ? 10.857 -8.051 10.736 1.00 73.25 216 PRO A O 1
ATOM 1714 N N . LEU A 1 217 ? 9.366 -6.370 10.864 1.00 78.06 217 LEU A N 1
ATOM 1715 C CA . LEU A 1 217 ? 8.196 -7.155 11.265 1.00 78.06 217 LEU A CA 1
ATOM 1716 C C . LEU A 1 217 ? 7.082 -6.992 10.213 1.00 78.06 217 LEU A C 1
ATOM 1718 O O . LEU A 1 217 ? 6.174 -6.187 10.422 1.00 78.06 217 LEU A O 1
ATOM 1722 N N . PRO A 1 218 ? 7.163 -7.686 9.063 1.00 75.88 218 PRO A N 1
ATOM 1723 C CA . PRO A 1 218 ? 6.107 -7.623 8.053 1.00 75.88 218 PRO A CA 1
ATOM 1724 C C . PRO A 1 218 ? 4.796 -8.199 8.602 1.00 75.88 218 PRO A C 1
ATOM 1726 O O . PRO A 1 218 ? 4.821 -9.025 9.514 1.00 75.88 218 PRO A O 1
ATOM 1729 N N . ASP A 1 219 ? 3.670 -7.770 8.030 1.00 81.88 219 ASP A N 1
ATOM 1730 C CA . ASP A 1 219 ? 2.327 -8.310 8.304 1.00 81.88 219 ASP A CA 1
ATOM 1731 C C . ASP A 1 219 ? 1.862 -8.224 9.776 1.00 81.88 219 ASP A C 1
ATOM 1733 O O . ASP A 1 219 ? 0.925 -8.915 10.182 1.00 81.88 219 ASP A O 1
ATOM 1737 N N . LEU A 1 220 ? 2.492 -7.375 10.600 1.00 90.69 220 LEU A N 1
ATOM 1738 C CA . LEU A 1 220 ? 2.217 -7.290 12.038 1.00 90.69 220 LEU A CA 1
ATOM 1739 C C . LEU A 1 220 ? 0.752 -6.931 12.339 1.00 90.69 220 LEU A C 1
ATOM 1741 O O . LEU A 1 220 ? 0.148 -7.499 13.252 1.00 90.69 220 LEU A O 1
ATOM 1745 N N . PHE A 1 221 ? 0.162 -5.996 11.589 1.00 95.06 221 PHE A N 1
ATOM 1746 C CA . PHE A 1 221 ? -1.247 -5.642 11.738 1.00 95.06 221 PHE A CA 1
ATOM 1747 C C . PHE A 1 221 ? -2.174 -6.746 11.229 1.00 95.06 221 PHE A C 1
ATOM 1749 O O . PHE A 1 221 ? -3.155 -7.071 11.903 1.00 95.06 221 PHE A O 1
ATOM 1756 N N . GLN A 1 222 ? -1.859 -7.361 10.089 1.00 91.69 222 GLN A N 1
ATOM 1757 C CA . GLN A 1 222 ? -2.612 -8.508 9.589 1.00 91.69 222 GLN A CA 1
ATOM 1758 C C . GLN A 1 222 ? -2.661 -9.649 10.614 1.00 91.69 222 GLN A C 1
ATOM 1760 O O . GLN A 1 222 ? -3.744 -10.166 10.903 1.00 91.69 222 GLN A O 1
ATOM 1765 N N . ASP A 1 223 ? -1.512 -10.027 11.170 1.00 90.06 223 ASP A N 1
ATOM 1766 C CA . ASP A 1 223 ? -1.393 -11.113 12.142 1.00 90.06 223 ASP A CA 1
ATOM 1767 C C . ASP A 1 223 ? -2.092 -10.759 13.457 1.00 90.06 223 ASP A C 1
ATOM 1769 O O . ASP A 1 223 ? -2.809 -11.591 14.015 1.00 90.06 223 ASP A O 1
ATOM 1773 N N . PHE A 1 224 ? -2.017 -9.497 13.898 1.00 96.81 224 PHE A N 1
ATOM 1774 C CA . PHE A 1 224 ? -2.823 -9.010 15.017 1.00 96.81 224 PHE A CA 1
ATOM 1775 C C . PHE A 1 224 ? -4.325 -9.229 14.776 1.00 96.81 224 PHE A C 1
ATOM 1777 O O . PHE A 1 224 ? -5.004 -9.860 15.587 1.00 96.81 224 PHE A O 1
ATOM 1784 N N . VAL A 1 225 ? -4.867 -8.777 13.642 1.00 96.56 225 VAL A N 1
ATOM 1785 C CA . VAL A 1 225 ? -6.298 -8.968 13.343 1.00 96.56 225 VAL A CA 1
ATOM 1786 C C . VAL A 1 225 ? -6.637 -10.455 13.227 1.00 96.56 225 VAL A C 1
ATOM 1788 O O . VAL A 1 225 ? -7.687 -10.902 13.687 1.00 96.56 225 VAL A O 1
ATOM 1791 N N . LYS A 1 226 ? -5.770 -11.256 12.616 1.00 94.00 226 LYS A N 1
ATOM 1792 C CA . LYS A 1 226 ? -6.042 -12.664 12.335 1.00 94.00 226 LYS A CA 1
ATOM 1793 C C . LYS A 1 226 ? -6.006 -13.540 13.588 1.00 94.00 226 LYS A C 1
ATOM 1795 O O . LYS A 1 226 ? -6.928 -14.342 13.768 1.00 94.00 226 LYS A O 1
ATOM 1800 N N . ASP A 1 227 ? -4.978 -13.382 14.415 1.00 95.38 227 ASP A N 1
ATOM 1801 C CA . ASP A 1 227 ? -4.638 -14.315 15.493 1.00 95.38 227 ASP A CA 1
ATOM 1802 C C . ASP A 1 227 ? -5.044 -13.800 16.880 1.00 95.38 227 ASP A C 1
ATOM 1804 O O . ASP A 1 227 ? -5.180 -14.588 17.818 1.00 95.38 227 ASP A O 1
ATOM 1808 N N . HIS A 1 228 ? -5.302 -12.496 17.008 1.00 96.75 228 HIS A N 1
ATOM 1809 C CA . HIS A 1 228 ? -5.565 -11.840 18.287 1.00 96.75 228 HIS A CA 1
ATOM 1810 C C . HIS A 1 228 ? -6.961 -11.206 18.387 1.00 96.75 228 HIS A C 1
ATOM 1812 O O . HIS A 1 228 ? -7.194 -10.405 19.293 1.00 96.75 228 HIS A O 1
ATOM 1818 N N . THR A 1 229 ? -7.896 -11.591 17.512 1.00 97.50 229 THR A N 1
ATOM 1819 C CA . THR A 1 229 ? -9.312 -11.177 17.560 1.00 97.50 229 THR A CA 1
ATOM 1820 C C . THR A 1 229 ? -10.237 -12.383 17.387 1.00 97.50 229 THR A C 1
ATOM 1822 O O . THR A 1 229 ? -9.891 -13.368 16.720 1.00 97.50 229 THR A O 1
ATOM 1825 N N . ALA A 1 230 ? -11.423 -12.329 17.987 1.00 97.38 230 ALA A N 1
ATOM 1826 C CA . ALA A 1 230 ? -12.444 -13.358 17.877 1.00 97.38 230 ALA A CA 1
ATOM 1827 C C . ALA A 1 230 ? -12.930 -13.496 16.429 1.00 97.38 230 ALA A C 1
ATOM 1829 O O . ALA A 1 230 ? -13.154 -12.516 15.722 1.00 97.38 230 ALA A O 1
ATOM 1830 N N . ARG A 1 231 ? -13.130 -14.739 15.969 1.00 94.75 231 ARG A N 1
ATOM 1831 C CA . ARG A 1 231 ? -13.533 -15.008 14.576 1.00 94.75 231 ARG A CA 1
ATOM 1832 C C . ARG A 1 231 ? -14.887 -14.406 14.208 1.00 94.75 231 ARG A C 1
ATOM 1834 O O . ARG A 1 231 ? -15.060 -14.033 13.058 1.00 94.75 231 ARG A O 1
ATOM 1841 N N . ASP A 1 232 ? -15.798 -14.305 15.171 1.00 95.06 232 ASP A N 1
ATOM 1842 C CA . ASP A 1 232 ? -17.118 -13.686 15.002 1.00 95.06 232 ASP A CA 1
ATOM 1843 C C . ASP A 1 232 ? -17.081 -12.146 15.039 1.00 95.06 232 ASP A C 1
ATOM 1845 O O . ASP A 1 232 ? -18.120 -11.502 14.910 1.00 95.06 232 ASP A O 1
ATOM 1849 N N . GLY A 1 233 ? -15.893 -11.556 15.221 1.00 96.00 233 GLY A N 1
ATOM 1850 C CA . GLY A 1 233 ? -15.674 -10.115 15.273 1.00 96.00 233 GLY A CA 1
ATOM 1851 C C . GLY A 1 233 ? -16.202 -9.438 16.535 1.00 96.00 233 GLY A C 1
ATOM 1852 O O . GLY A 1 233 ? -16.156 -8.218 16.610 1.00 96.00 233 GLY A O 1
ATOM 1853 N N . SER A 1 234 ? -16.670 -10.181 17.539 1.00 96.12 234 SER A N 1
ATOM 1854 C CA . SER A 1 234 ? -17.305 -9.593 18.728 1.00 96.12 234 SER A CA 1
ATOM 1855 C C . SER A 1 234 ? -16.393 -8.667 19.548 1.00 96.12 234 SER A C 1
ATOM 1857 O O . SER A 1 234 ? -16.890 -7.751 20.203 1.00 96.12 234 SER A O 1
ATOM 1859 N N . ASP A 1 235 ? -15.072 -8.864 19.488 1.00 96.94 235 ASP A N 1
ATOM 1860 C CA . ASP A 1 235 ? -14.057 -8.078 20.203 1.00 96.94 235 ASP A CA 1
ATOM 1861 C C . ASP A 1 235 ? -13.276 -7.099 19.302 1.00 96.94 235 ASP A C 1
ATOM 1863 O O . ASP A 1 235 ? -12.465 -6.318 19.798 1.00 96.94 235 ASP A O 1
ATOM 1867 N N . ILE A 1 236 ? -13.509 -7.092 17.982 1.00 97.44 236 ILE A N 1
ATOM 1868 C CA . ILE A 1 236 ? -12.643 -6.373 17.029 1.00 97.44 236 ILE A CA 1
ATOM 1869 C C . ILE A 1 236 ? -12.613 -4.860 17.284 1.00 97.44 236 ILE A C 1
ATOM 1871 O O . ILE A 1 236 ? -11.565 -4.235 17.142 1.00 97.44 236 ILE A O 1
ATOM 1875 N N . GLY A 1 237 ? -13.746 -4.267 17.677 1.00 96.19 237 GLY A N 1
ATOM 1876 C CA . GLY A 1 237 ? -13.843 -2.835 17.971 1.00 96.19 237 GLY A CA 1
ATOM 1877 C C . GLY A 1 237 ? -12.958 -2.437 19.153 1.00 96.19 237 GLY A C 1
ATOM 1878 O O . GLY A 1 237 ? -12.161 -1.508 19.038 1.00 96.19 237 GLY A O 1
ATOM 1879 N N . GLU A 1 238 ? -13.037 -3.196 20.249 1.00 95.88 238 GLU A N 1
ATOM 1880 C CA . GLU A 1 238 ? -12.221 -2.999 21.453 1.00 95.88 238 GLU A CA 1
ATOM 1881 C C . GLU A 1 238 ? -10.733 -3.203 21.148 1.00 95.88 238 GLU A C 1
ATOM 1883 O O . GLU A 1 238 ? -9.916 -2.328 21.426 1.00 95.88 238 GLU A O 1
ATOM 1888 N N . ARG A 1 239 ? -10.382 -4.302 20.469 1.00 97.00 239 ARG A N 1
ATOM 1889 C CA . ARG A 1 239 ? -8.986 -4.643 20.146 1.00 97.00 239 ARG A CA 1
ATOM 1890 C C . ARG A 1 239 ? -8.322 -3.605 19.236 1.00 97.00 239 ARG A C 1
ATOM 1892 O O . ARG A 1 239 ? -7.146 -3.292 19.418 1.00 97.00 239 ARG A O 1
ATOM 1899 N N . ILE A 1 240 ? -9.059 -3.042 18.277 1.00 97.12 240 ILE A N 1
ATOM 1900 C CA . ILE A 1 240 ? -8.565 -1.957 17.416 1.00 97.12 240 ILE A CA 1
ATOM 1901 C C . ILE A 1 240 ? -8.409 -0.647 18.202 1.00 97.12 240 ILE A C 1
ATOM 1903 O O . ILE A 1 240 ? -7.400 0.041 18.031 1.00 97.12 240 ILE A O 1
ATOM 1907 N N . SER A 1 241 ? -9.354 -0.309 19.084 1.00 95.38 241 SER A N 1
ATOM 1908 C CA . SER A 1 241 ? -9.226 0.852 19.975 1.00 95.38 241 SER A CA 1
ATOM 1909 C C . SER A 1 241 ? -8.001 0.731 20.896 1.00 95.38 241 SER A C 1
ATOM 1911 O O . SER A 1 241 ? -7.217 1.679 20.982 1.00 95.38 241 SER A O 1
ATOM 1913 N N . ASP A 1 242 ? -7.762 -0.441 21.491 1.00 95.19 242 ASP A N 1
ATOM 1914 C CA . ASP A 1 242 ? -6.583 -0.713 22.326 1.00 95.19 242 ASP A CA 1
ATOM 1915 C C . ASP A 1 242 ? -5.271 -0.583 21.545 1.00 95.19 242 ASP A C 1
ATOM 1917 O O . ASP A 1 242 ? -4.279 -0.034 22.043 1.00 95.19 242 ASP A O 1
ATOM 1921 N N . LEU A 1 243 ? -5.255 -1.055 20.295 1.00 95.75 243 LEU A N 1
ATOM 1922 C CA . LEU A 1 243 ? -4.113 -0.892 19.402 1.00 95.75 243 LEU A CA 1
ATOM 1923 C C . LEU A 1 243 ? -3.831 0.587 19.117 1.00 95.75 243 LEU A C 1
ATOM 1925 O O . LEU A 1 243 ? -2.679 1.016 19.213 1.00 95.75 243 LEU A O 1
ATOM 1929 N N . PHE A 1 244 ? -4.858 1.389 18.827 1.00 95.06 244 PHE A N 1
ATOM 1930 C CA . PHE A 1 244 ? -4.696 2.830 18.611 1.00 95.06 244 PHE A CA 1
ATOM 1931 C C . PHE A 1 244 ? -4.127 3.532 19.844 1.00 95.06 244 PHE A C 1
ATOM 1933 O O . PHE A 1 244 ? -3.158 4.283 19.720 1.00 95.06 244 PHE A O 1
ATOM 1940 N N . SER A 1 245 ? -4.656 3.237 21.034 1.00 92.81 245 SER A N 1
ATOM 1941 C CA . SER A 1 245 ? -4.111 3.763 22.288 1.00 92.81 245 SER A CA 1
ATOM 1942 C C . SER A 1 245 ? -2.670 3.310 22.526 1.00 92.81 245 SER A C 1
ATOM 1944 O O . SER A 1 245 ? -1.835 4.094 22.978 1.00 92.81 245 SER A O 1
ATOM 1946 N N . THR A 1 246 ? -2.330 2.069 22.174 1.00 93.44 246 THR A N 1
ATOM 1947 C CA . THR A 1 246 ? -0.962 1.556 22.310 1.00 93.44 246 THR A CA 1
ATOM 1948 C C . THR A 1 246 ? 0.011 2.303 21.398 1.00 93.44 246 THR A C 1
ATOM 1950 O O . THR A 1 246 ? 1.088 2.699 21.850 1.00 93.44 246 THR A O 1
ATOM 1953 N N . LEU A 1 247 ? -0.362 2.557 20.141 1.00 92.19 247 LEU A N 1
ATOM 1954 C CA . LEU A 1 247 ? 0.449 3.302 19.165 1.00 92.19 247 LEU A CA 1
ATOM 1955 C C . LEU A 1 247 ? 0.717 4.754 19.594 1.00 92.19 247 LEU A C 1
ATOM 1957 O O . LEU A 1 247 ? 1.777 5.291 19.256 1.00 92.19 247 LEU A O 1
ATOM 1961 N N . ASP A 1 248 ? -0.188 5.344 20.381 1.00 92.88 248 ASP A N 1
ATOM 1962 C CA . ASP A 1 248 ? -0.049 6.671 21.001 1.00 92.88 248 ASP A CA 1
ATOM 1963 C C . ASP A 1 248 ? 0.606 6.651 22.397 1.00 92.88 248 ASP A C 1
ATOM 1965 O O . ASP A 1 248 ? 0.894 7.687 22.988 1.00 92.88 248 ASP A O 1
ATOM 1969 N N . THR A 1 249 ? 0.921 5.473 22.938 1.00 91.31 249 THR A N 1
ATOM 1970 C CA . THR A 1 249 ? 1.578 5.353 24.246 1.00 91.31 249 THR A CA 1
ATOM 1971 C C . THR A 1 249 ? 3.081 5.104 24.070 1.00 91.31 249 THR A C 1
ATOM 1973 O O . THR A 1 249 ? 3.457 4.119 23.428 1.00 91.31 249 THR A O 1
ATOM 1976 N N . PRO A 1 250 ? 3.986 5.916 24.653 1.00 91.00 250 PRO A N 1
ATOM 1977 C CA . PRO A 1 250 ? 5.425 5.652 24.612 1.00 91.00 250 PRO A CA 1
ATOM 1978 C C . PRO A 1 250 ? 5.781 4.293 25.224 1.00 91.00 250 PRO A C 1
ATOM 1980 O O . PRO A 1 250 ? 5.244 3.931 26.267 1.00 91.00 250 PRO A O 1
ATOM 1983 N N . ARG A 1 251 ? 6.758 3.566 24.654 1.00 87.88 251 ARG A N 1
ATOM 1984 C CA . ARG A 1 251 ? 7.150 2.215 25.128 1.00 87.88 251 ARG A CA 1
ATOM 1985 C C . ARG A 1 251 ? 7.417 2.139 26.640 1.00 87.88 251 ARG A C 1
ATOM 1987 O O . ARG A 1 251 ? 7.029 1.167 27.274 1.00 87.88 251 ARG A O 1
ATOM 1994 N N . ALA A 1 252 ? 8.015 3.177 27.232 1.00 89.50 252 ALA A N 1
ATOM 1995 C CA . ALA A 1 252 ? 8.297 3.246 28.671 1.00 89.50 252 ALA A CA 1
ATOM 1996 C C . ALA A 1 252 ? 7.041 3.302 29.570 1.00 89.50 252 ALA A C 1
ATOM 1998 O O . ALA A 1 252 ? 7.148 3.105 30.777 1.00 89.50 252 ALA A O 1
ATOM 1999 N N . GLN A 1 253 ? 5.870 3.594 28.999 1.00 90.50 253 GLN A N 1
ATOM 2000 C CA . GLN A 1 253 ? 4.593 3.735 29.704 1.00 90.50 253 GLN A CA 1
ATOM 2001 C C . GLN A 1 253 ? 3.642 2.549 29.455 1.00 90.50 253 GLN A C 1
ATOM 2003 O O . GLN A 1 253 ? 2.559 2.513 30.025 1.00 90.50 253 GLN A O 1
ATOM 2008 N N . ARG A 1 254 ? 4.050 1.547 28.661 1.00 90.50 254 ARG A N 1
ATOM 2009 C CA . ARG A 1 254 ? 3.236 0.372 28.280 1.00 90.50 254 ARG A CA 1
ATOM 2010 C C . ARG A 1 254 ? 3.304 -0.786 29.286 1.00 90.50 254 ARG A C 1
ATOM 2012 O O . ARG A 1 254 ? 3.304 -1.959 28.920 1.00 90.50 254 ARG A O 1
ATOM 2019 N N . SER A 1 255 ? 3.427 -0.473 30.572 1.00 89.31 255 SER A N 1
ATOM 2020 C CA . SER A 1 255 ? 3.506 -1.496 31.619 1.00 89.31 255 SER A CA 1
ATOM 2021 C C . SER A 1 255 ? 2.193 -2.278 31.701 1.00 89.31 255 SER A C 1
ATOM 2023 O O . SER A 1 255 ? 1.158 -1.701 32.019 1.00 89.31 255 SER A O 1
ATOM 2025 N N . GLY A 1 256 ? 2.243 -3.590 31.454 1.00 90.06 256 GLY A N 1
ATOM 2026 C CA . GLY A 1 256 ? 1.064 -4.466 31.477 1.00 90.06 256 GLY A CA 1
ATOM 2027 C C . GLY A 1 256 ? 0.291 -4.543 30.157 1.00 90.06 256 GLY A C 1
ATOM 2028 O O . GLY A 1 256 ? -0.730 -5.224 30.110 1.00 90.06 256 GLY A O 1
ATOM 2029 N N . THR A 1 257 ? 0.766 -3.888 29.093 1.00 93.12 257 THR A N 1
ATOM 2030 C CA . THR A 1 257 ? 0.226 -4.064 27.739 1.00 93.12 257 THR A CA 1
ATOM 2031 C C . THR A 1 257 ? 0.515 -5.492 27.245 1.00 93.12 257 THR A C 1
ATOM 2033 O O . THR A 1 257 ? 1.661 -5.928 27.367 1.00 93.12 257 THR A O 1
ATOM 2036 N N . PRO A 1 258 ? -0.478 -6.217 26.693 1.00 94.62 258 PRO A N 1
ATOM 2037 C CA . PRO A 1 258 ? -0.277 -7.536 26.087 1.00 94.62 258 PRO A CA 1
ATOM 2038 C C . PRO A 1 258 ? 0.819 -7.543 25.016 1.00 94.62 258 PRO A C 1
ATOM 2040 O O . PRO A 1 258 ? 0.987 -6.556 24.295 1.00 94.62 258 PRO A O 1
ATOM 2043 N N . ASP A 1 259 ? 1.545 -8.656 24.890 1.00 92.38 259 ASP A N 1
ATOM 2044 C CA . ASP A 1 259 ? 2.712 -8.767 24.004 1.00 92.38 259 ASP A CA 1
ATOM 2045 C C . ASP A 1 259 ? 2.362 -8.463 22.538 1.00 92.38 259 ASP A C 1
ATOM 2047 O O . ASP A 1 259 ? 3.120 -7.774 21.850 1.00 92.38 259 ASP A O 1
ATOM 2051 N N . GLU A 1 260 ? 1.183 -8.892 22.078 1.00 93.50 260 GLU A N 1
ATOM 2052 C CA . GLU A 1 260 ? 0.706 -8.650 20.713 1.00 93.50 260 GLU A CA 1
ATOM 2053 C C . GLU A 1 260 ? 0.491 -7.161 20.396 1.00 93.50 260 GLU A C 1
ATOM 2055 O O . GLU A 1 260 ? 0.645 -6.736 19.255 1.00 93.50 260 GLU A O 1
ATOM 2060 N N . LEU A 1 261 ? 0.184 -6.348 21.411 1.00 94.81 261 LEU A N 1
ATOM 2061 C CA . LEU A 1 261 ? 0.047 -4.897 21.289 1.00 94.81 261 LEU A CA 1
ATOM 2062 C C . LEU A 1 261 ? 1.399 -4.206 21.506 1.00 94.81 261 LEU A C 1
ATOM 2064 O O . LEU A 1 261 ? 1.741 -3.242 20.817 1.00 94.81 261 LEU A O 1
ATOM 2068 N N . ALA A 1 262 ? 2.204 -4.713 22.442 1.00 92.25 262 ALA A N 1
ATOM 2069 C CA . ALA A 1 262 ? 3.515 -4.167 22.773 1.00 92.25 262 ALA A CA 1
ATOM 2070 C C . ALA A 1 262 ? 4.514 -4.248 21.604 1.00 92.25 262 ALA A C 1
ATOM 2072 O O . ALA A 1 262 ? 5.439 -3.428 21.546 1.00 92.25 262 ALA A O 1
ATOM 2073 N N . ALA A 1 263 ? 4.308 -5.186 20.670 1.00 90.69 263 ALA A N 1
ATOM 2074 C CA . ALA A 1 263 ? 5.104 -5.348 19.455 1.00 90.69 263 ALA A CA 1
ATOM 2075 C C . ALA A 1 263 ? 5.091 -4.105 18.544 1.00 90.69 263 ALA A C 1
ATOM 2077 O O . ALA A 1 263 ? 6.115 -3.770 17.941 1.00 90.69 263 ALA A O 1
ATOM 2078 N N . PHE A 1 264 ? 3.974 -3.376 18.479 1.00 91.81 264 PHE A N 1
ATOM 2079 C CA . PHE A 1 264 ? 3.861 -2.185 17.638 1.00 91.81 264 PHE A CA 1
ATOM 2080 C C . PHE A 1 264 ? 4.775 -1.053 18.135 1.00 91.81 264 PHE A C 1
ATOM 2082 O O . PHE A 1 264 ? 4.968 -0.886 19.340 1.00 91.81 264 PHE A O 1
ATOM 2089 N N . PRO A 1 265 ? 5.376 -0.223 17.267 1.00 88.31 265 PRO A N 1
ATOM 2090 C CA . PRO A 1 265 ? 6.188 0.905 17.718 1.00 88.31 265 PRO A CA 1
ATOM 2091 C C . PRO A 1 265 ? 5.337 2.020 18.342 1.00 88.31 265 PRO A C 1
ATOM 2093 O O . PRO A 1 265 ? 4.109 2.004 18.316 1.00 88.31 265 PRO A O 1
ATOM 2096 N N . TYR A 1 266 ? 5.999 2.993 18.962 1.00 88.69 266 TYR A N 1
ATOM 2097 C CA . TYR A 1 266 ? 5.355 4.256 19.314 1.00 88.69 266 TYR A CA 1
ATOM 2098 C C . TYR A 1 266 ? 5.396 5.170 18.094 1.00 88.69 266 TYR A C 1
ATOM 2100 O O . TYR A 1 266 ? 6.476 5.402 17.552 1.00 88.69 266 TYR A O 1
ATOM 2108 N N . VAL A 1 267 ? 4.241 5.674 17.666 1.00 82.81 267 VAL A N 1
ATOM 2109 C CA . VAL A 1 267 ? 4.129 6.495 16.450 1.00 82.81 267 VAL A CA 1
ATOM 2110 C C . VAL A 1 267 ? 4.076 7.999 16.776 1.00 82.81 267 VAL A C 1
ATOM 2112 O O . VAL A 1 267 ? 4.220 8.817 15.873 1.00 82.81 267 VAL A O 1
ATOM 2115 N N . ASN A 1 268 ? 3.981 8.380 18.062 1.00 68.56 268 ASN A N 1
ATOM 2116 C CA . ASN A 1 268 ? 4.013 9.771 18.566 1.00 68.56 268 ASN A CA 1
ATOM 2117 C C . ASN A 1 268 ? 3.135 10.756 17.781 1.00 68.56 268 ASN A C 1
ATOM 2119 O O . ASN A 1 268 ? 3.524 11.896 17.518 1.00 68.56 268 ASN A O 1
ATOM 2123 N N . GLY A 1 269 ? 2.009 10.272 17.277 1.00 56.34 269 GLY A N 1
ATOM 2124 C CA . GLY A 1 269 ? 1.459 10.793 16.044 1.00 56.34 269 GLY A CA 1
ATOM 2125 C C . GLY A 1 269 ? 0.081 11.340 16.283 1.00 56.34 269 GLY A C 1
ATOM 2126 O O . GLY A 1 269 ? -0.821 10.544 16.473 1.00 56.34 269 GLY A O 1
ATOM 2127 N N . GLY A 1 270 ? -0.104 12.650 16.122 1.00 75.12 270 GLY A N 1
ATOM 2128 C CA . GLY A 1 270 ? -1.411 13.321 16.174 1.00 75.12 270 GLY A CA 1
ATOM 2129 C C . GLY A 1 270 ? -2.560 12.623 15.418 1.00 75.12 270 GLY A C 1
ATOM 2130 O O . GLY A 1 270 ? -3.719 12.891 15.700 1.00 75.12 270 GLY A O 1
ATOM 2131 N N . ILE A 1 271 ? -2.279 11.682 14.500 1.00 83.69 271 ILE A N 1
ATOM 2132 C CA . ILE A 1 271 ? -3.292 10.786 13.922 1.00 83.69 271 ILE A CA 1
ATOM 2133 C C . ILE A 1 271 ? -3.941 9.836 14.949 1.00 83.69 271 ILE A C 1
ATOM 2135 O O . ILE A 1 271 ? -5.117 9.533 14.783 1.00 83.69 271 ILE A O 1
ATOM 2139 N N . PHE A 1 272 ? -3.230 9.389 15.991 1.00 90.44 272 PHE A N 1
ATOM 2140 C CA . PHE A 1 272 ? -3.693 8.517 17.085 1.00 90.44 272 PHE A CA 1
ATOM 2141 C C . PHE A 1 272 ? -4.047 9.267 18.383 1.00 90.44 272 PHE A C 1
ATOM 2143 O O . PHE A 1 272 ? -4.690 8.673 19.240 1.00 90.44 272 PHE A O 1
ATOM 2150 N N . GLU A 1 273 ? -3.707 10.556 18.492 1.00 88.56 273 GLU A N 1
ATOM 2151 C CA . GLU A 1 273 ? -3.912 11.387 19.697 1.00 88.56 273 GLU A CA 1
ATOM 2152 C C . GLU A 1 273 ? -5.389 11.498 20.111 1.00 88.56 273 GLU A C 1
ATOM 2154 O O . GLU A 1 273 ? -5.716 11.546 21.295 1.00 88.56 273 GLU A O 1
ATOM 2159 N N . GLU A 1 274 ? -6.308 11.529 19.140 1.00 90.19 274 GLU A N 1
ATOM 2160 C CA . GLU A 1 274 ? -7.740 11.563 19.435 1.00 90.19 274 GLU A CA 1
ATOM 2161 C C . GLU A 1 274 ? -8.225 10.199 19.973 1.00 90.19 274 GLU A C 1
ATOM 2163 O O . GLU A 1 274 ? -8.140 9.192 19.255 1.00 90.19 274 GLU A O 1
ATOM 2168 N N . PRO A 1 275 ? -8.780 10.124 21.194 1.00 88.56 275 PRO A N 1
ATOM 2169 C CA . PRO A 1 275 ? -9.319 8.876 21.713 1.00 88.56 275 PRO A CA 1
ATOM 2170 C C . PRO A 1 275 ? -10.610 8.515 20.968 1.00 88.56 275 PRO A C 1
ATOM 2172 O O . PRO A 1 275 ? -11.593 9.249 21.018 1.00 88.56 275 PRO A O 1
ATOM 2175 N N . ILE A 1 276 ? -10.604 7.362 20.295 1.00 89.00 276 ILE A N 1
ATOM 2176 C CA . ILE A 1 276 ? -11.753 6.828 19.555 1.00 89.00 276 ILE A CA 1
ATOM 2177 C C . ILE A 1 276 ? -12.167 5.502 20.188 1.00 89.00 276 ILE A C 1
ATOM 2179 O O . ILE A 1 276 ? -11.383 4.549 20.214 1.00 89.00 276 ILE A O 1
ATOM 2183 N N . ALA A 1 277 ? -13.406 5.440 20.671 1.00 87.38 277 ALA A N 1
ATOM 2184 C CA . ALA A 1 277 ? -14.023 4.221 21.176 1.00 87.38 277 ALA A CA 1
ATOM 2185 C C . ALA A 1 277 ? -15.015 3.698 20.136 1.00 87.38 277 ALA A C 1
ATOM 2187 O O . ALA A 1 277 ? -16.062 4.307 19.916 1.00 87.38 277 ALA A O 1
ATOM 2188 N N . LEU A 1 278 ? -14.672 2.590 19.482 1.00 93.44 278 LEU A N 1
ATOM 2189 C CA . LEU A 1 278 ? -15.570 1.946 18.528 1.00 93.44 278 LEU A CA 1
ATOM 2190 C C . LEU A 1 278 ? -16.691 1.194 19.264 1.00 93.44 278 LEU A C 1
ATOM 2192 O O . LEU A 1 278 ? -16.469 0.689 20.367 1.00 93.44 278 LEU A O 1
ATOM 2196 N N . PRO A 1 279 ? -17.897 1.095 18.676 1.00 94.62 279 PRO A N 1
ATOM 2197 C CA . PRO A 1 279 ? -18.950 0.247 19.215 1.00 94.62 279 PRO A CA 1
ATOM 2198 C C . PRO A 1 279 ? -18.559 -1.233 19.095 1.00 94.62 279 PRO A C 1
ATOM 2200 O O . PRO A 1 279 ? -17.559 -1.587 18.468 1.00 94.62 279 PRO A O 1
ATOM 2203 N N . THR A 1 280 ? -19.381 -2.120 19.656 1.00 94.00 280 THR A N 1
ATOM 2204 C CA . THR A 1 280 ? -1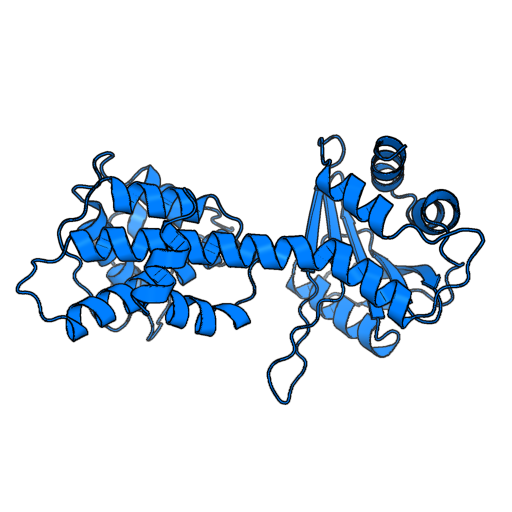9.290 -3.546 19.328 1.00 94.00 280 THR A CA 1
ATOM 2205 C C . THR A 1 280 ? -19.551 -3.728 17.835 1.00 94.00 280 THR A C 1
ATOM 2207 O O . THR A 1 280 ? -20.582 -3.296 17.317 1.00 94.00 280 THR A O 1
ATOM 2210 N N . LEU A 1 281 ? -18.597 -4.353 17.154 1.00 96.00 281 LEU A N 1
ATOM 2211 C CA . LEU A 1 281 ? -18.662 -4.674 15.732 1.00 96.00 281 LEU A CA 1
ATOM 2212 C C . LEU A 1 281 ? -18.841 -6.187 15.562 1.00 96.00 281 LEU A C 1
ATOM 2214 O O . LEU A 1 281 ? -19.000 -6.919 16.539 1.00 96.00 281 LEU A O 1
ATOM 2218 N N . ASP A 1 282 ? -18.881 -6.643 14.317 1.00 95.00 282 ASP A N 1
ATOM 2219 C CA . ASP A 1 282 ? -19.143 -8.034 13.969 1.00 95.00 282 ASP A CA 1
ATOM 2220 C C . ASP A 1 282 ? -18.136 -8.570 12.937 1.00 95.00 282 ASP A C 1
ATOM 2222 O O . ASP A 1 282 ? -17.152 -7.917 12.560 1.00 95.00 282 ASP A O 1
ATOM 2226 N N . GLU A 1 283 ? -18.388 -9.802 12.497 1.00 96.81 283 GLU A N 1
ATOM 2227 C CA . GLU A 1 283 ? -17.600 -10.512 11.494 1.00 96.81 283 GLU A CA 1
ATOM 2228 C C . GLU A 1 283 ? -17.430 -9.698 10.200 1.00 96.81 283 GLU A C 1
ATOM 2230 O O . GLU A 1 283 ? -16.356 -9.761 9.606 1.00 96.81 283 GLU A O 1
ATOM 2235 N N . ASP A 1 284 ? -18.407 -8.868 9.798 1.00 96.00 284 ASP A N 1
ATOM 2236 C CA . ASP A 1 284 ? -18.334 -8.095 8.550 1.00 96.00 284 ASP A CA 1
ATOM 2237 C C . ASP A 1 284 ? -17.146 -7.118 8.572 1.00 96.00 284 ASP A C 1
ATOM 2239 O O . ASP A 1 284 ? -16.414 -6.994 7.582 1.00 96.00 284 ASP A O 1
ATOM 2243 N N . PHE A 1 285 ? -16.919 -6.435 9.702 1.00 97.25 285 PHE A N 1
ATOM 2244 C CA . PHE A 1 285 ? -15.790 -5.511 9.834 1.00 97.25 285 PHE A CA 1
ATOM 2245 C C . PHE A 1 285 ? -14.457 -6.255 9.911 1.00 97.25 285 PHE A C 1
ATOM 2247 O O . PHE A 1 285 ? -13.496 -5.864 9.242 1.00 97.25 285 PHE A O 1
ATOM 2254 N N . ARG A 1 286 ? -14.402 -7.357 10.670 1.00 97.62 286 ARG A N 1
ATOM 2255 C CA . ARG A 1 286 ? -13.199 -8.194 10.777 1.00 97.62 286 ARG A CA 1
ATOM 2256 C C . ARG A 1 286 ? -12.781 -8.749 9.413 1.00 97.62 286 ARG A C 1
ATOM 2258 O O . ARG A 1 286 ? -11.611 -8.673 9.039 1.00 97.62 286 ARG A O 1
ATOM 2265 N N . ASP A 1 287 ? -13.734 -9.256 8.643 1.00 95.56 287 ASP A N 1
ATOM 2266 C CA . ASP A 1 287 ? -13.501 -9.761 7.294 1.00 95.56 287 ASP A CA 1
ATOM 2267 C C . ASP A 1 287 ? -13.053 -8.662 6.333 1.00 95.56 287 ASP A C 1
ATOM 2269 O O . ASP A 1 287 ? -12.187 -8.892 5.486 1.00 95.56 287 ASP A O 1
ATOM 2273 N N . ALA A 1 288 ? -13.645 -7.470 6.431 1.00 95.56 288 ALA A N 1
ATOM 2274 C CA . ALA A 1 288 ? -13.245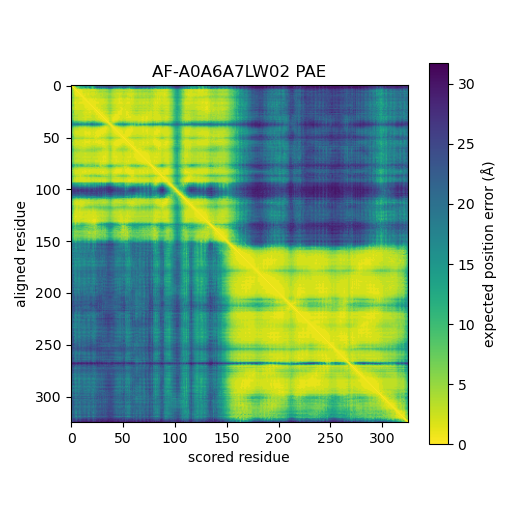 -6.331 5.617 1.00 95.56 288 ALA A CA 1
ATOM 2275 C C . ALA A 1 288 ? -11.801 -5.896 5.928 1.00 95.56 288 ALA A C 1
ATOM 2277 O O . ALA A 1 288 ? -11.038 -5.652 4.990 1.00 95.56 288 ALA A O 1
ATOM 2278 N N . LEU A 1 289 ? -11.402 -5.889 7.207 1.00 96.25 289 LEU A N 1
ATOM 2279 C CA . LEU A 1 289 ? -10.020 -5.644 7.630 1.00 96.25 289 LEU A CA 1
ATOM 2280 C C . LEU A 1 289 ? -9.055 -6.686 7.062 1.00 96.25 289 LEU A C 1
ATOM 2282 O O . LEU A 1 289 ? -8.062 -6.311 6.449 1.00 96.25 289 LEU A O 1
ATOM 2286 N N . LEU A 1 290 ? -9.357 -7.982 7.187 1.00 91.38 290 LEU A N 1
ATOM 2287 C CA . LEU A 1 290 ? -8.493 -9.046 6.658 1.00 91.38 290 LEU A CA 1
ATOM 2288 C C . LEU A 1 290 ? -8.389 -9.009 5.126 1.00 91.38 290 LEU A C 1
ATOM 2290 O O . LEU A 1 290 ? -7.312 -9.209 4.565 1.00 91.38 290 LEU A O 1
ATOM 2294 N N . LYS A 1 291 ? -9.490 -8.708 4.425 1.00 89.69 291 LYS A N 1
ATOM 2295 C CA . LYS A 1 291 ? -9.481 -8.510 2.963 1.00 89.69 291 LYS A CA 1
ATOM 2296 C C . LYS A 1 291 ? -8.641 -7.304 2.554 1.00 89.69 291 LYS A C 1
ATOM 2298 O O . LYS A 1 291 ? -8.060 -7.332 1.469 1.00 89.69 291 LYS A O 1
ATOM 2303 N N . ALA A 1 292 ? -8.618 -6.256 3.377 1.00 91.12 292 ALA A N 1
ATOM 2304 C CA . ALA A 1 292 ? -7.779 -5.086 3.168 1.00 91.12 292 ALA A CA 1
ATOM 2305 C C . ALA A 1 292 ? -6.306 -5.380 3.473 1.00 91.12 292 ALA A C 1
ATOM 2307 O O . ALA A 1 292 ? -5.466 -4.994 2.673 1.00 91.12 292 ALA A O 1
ATOM 2308 N N . ALA A 1 293 ? -6.004 -6.107 4.548 1.00 88.38 293 ALA A N 1
ATOM 2309 C CA . ALA A 1 293 ? -4.649 -6.516 4.922 1.00 88.38 293 ALA A CA 1
ATOM 2310 C C . ALA A 1 293 ? -3.977 -7.409 3.870 1.00 88.38 293 ALA A C 1
ATOM 2312 O O . ALA A 1 293 ? -2.795 -7.269 3.611 1.00 88.38 293 ALA A O 1
ATOM 2313 N N . ALA A 1 294 ? -4.750 -8.227 3.153 1.00 83.06 294 ALA A N 1
ATOM 2314 C CA . ALA A 1 294 ? -4.237 -9.046 2.054 1.00 83.06 294 ALA A CA 1
ATOM 2315 C C . ALA A 1 294 ? -3.929 -8.270 0.746 1.00 83.06 294 ALA A C 1
ATOM 2317 O O . ALA A 1 294 ? -3.691 -8.889 -0.299 1.00 83.06 294 ALA A O 1
ATOM 2318 N N . VAL A 1 295 ? -4.037 -6.938 0.734 1.00 80.56 295 VAL A N 1
ATOM 2319 C CA . VAL A 1 295 ? -3.674 -6.085 -0.409 1.00 80.56 295 VAL A CA 1
ATOM 2320 C C . VAL A 1 295 ? -2.308 -5.475 -0.145 1.00 80.56 295 VAL A C 1
ATOM 2322 O O . VAL A 1 295 ? -2.105 -4.951 0.931 1.00 80.56 295 VAL A O 1
ATOM 2325 N N . ASP A 1 296 ? -1.431 -5.464 -1.148 1.00 73.94 296 ASP A N 1
ATOM 2326 C CA . ASP A 1 296 ? -0.169 -4.720 -1.091 1.00 73.94 296 ASP A CA 1
ATOM 2327 C C . ASP A 1 296 ? -0.444 -3.213 -1.253 1.00 73.94 296 ASP A C 1
ATOM 2329 O O . ASP A 1 296 ? -0.649 -2.704 -2.359 1.00 73.94 296 ASP A O 1
ATOM 2333 N N . TRP A 1 297 ? -0.497 -2.487 -0.140 1.00 79.38 297 TRP A N 1
ATOM 2334 C CA . TRP A 1 297 ? -0.708 -1.043 -0.082 1.00 79.38 297 TRP A CA 1
ATOM 2335 C C . TRP A 1 297 ? 0.532 -0.242 -0.472 1.00 79.38 297 TRP A C 1
ATOM 2337 O O . TRP A 1 297 ? 0.403 0.960 -0.733 1.00 79.38 297 TRP A O 1
ATOM 2347 N N . SER A 1 298 ? 1.708 -0.869 -0.607 1.00 72.06 298 SER A N 1
ATOM 2348 C CA . SER A 1 298 ? 2.904 -0.196 -1.127 1.00 72.06 298 SER A CA 1
ATOM 2349 C C . SER A 1 298 ? 2.739 0.218 -2.599 1.00 72.06 298 SER A C 1
ATOM 2351 O O . SER A 1 298 ? 3.390 1.168 -3.055 1.00 72.06 298 SER A O 1
ATOM 2353 N N . THR A 1 299 ? 1.827 -0.430 -3.339 1.00 68.06 299 THR A N 1
ATOM 2354 C CA . THR A 1 299 ? 1.496 -0.080 -4.733 1.00 68.06 299 THR A CA 1
ATOM 2355 C C . THR A 1 299 ? 0.530 1.102 -4.842 1.00 68.06 299 THR A C 1
ATOM 2357 O O . THR A 1 299 ? 0.463 1.765 -5.884 1.00 68.06 299 THR A O 1
ATOM 2360 N N . ILE A 1 300 ? -0.182 1.436 -3.761 1.00 70.19 300 ILE A N 1
ATOM 2361 C CA . ILE A 1 300 ? -1.203 2.483 -3.746 1.00 70.19 300 ILE A CA 1
ATOM 2362 C C . ILE A 1 300 ? -0.578 3.828 -3.361 1.00 70.19 300 ILE A C 1
ATOM 2364 O O . ILE A 1 300 ? 0.014 4.011 -2.301 1.00 70.19 300 ILE A O 1
ATOM 2368 N N . SER A 1 301 ? -0.744 4.834 -4.224 1.00 68.25 301 SER A N 1
ATOM 2369 C CA . SER A 1 301 ? -0.175 6.163 -3.981 1.00 68.25 301 SER A CA 1
ATOM 2370 C C . SER A 1 301 ? -0.890 6.909 -2.842 1.00 68.25 301 SER A C 1
ATOM 2372 O O . SER A 1 301 ? -2.088 7.161 -2.951 1.00 68.25 301 SER A O 1
ATOM 2374 N N . PRO A 1 302 ? -0.182 7.446 -1.830 1.00 63.88 302 PRO A N 1
ATOM 2375 C CA . PRO A 1 302 ? -0.816 8.272 -0.798 1.00 63.88 302 PRO A CA 1
ATOM 2376 C C . PRO A 1 302 ? -1.558 9.509 -1.333 1.00 63.88 302 PRO A C 1
ATOM 2378 O O . PRO A 1 302 ? -2.479 10.020 -0.699 1.00 63.88 302 PRO A O 1
ATOM 2381 N N . ALA A 1 303 ? -1.210 9.979 -2.538 1.00 64.12 303 ALA A N 1
ATOM 2382 C CA . ALA A 1 303 ? -1.862 11.120 -3.179 1.00 64.12 303 ALA A CA 1
ATOM 2383 C C . ALA A 1 303 ? -3.354 10.884 -3.493 1.00 64.12 303 ALA A C 1
ATOM 2385 O O . ALA A 1 303 ? -4.093 11.852 -3.683 1.00 64.12 303 ALA A O 1
ATOM 2386 N N . ILE A 1 304 ? -3.808 9.626 -3.550 1.00 66.69 304 ILE A N 1
ATOM 2387 C CA . ILE A 1 304 ? -5.213 9.292 -3.819 1.00 66.69 304 ILE A CA 1
ATOM 2388 C C . ILE A 1 304 ? -6.071 9.211 -2.550 1.00 66.69 304 ILE A C 1
ATOM 2390 O O . ILE A 1 304 ? -7.300 9.205 -2.657 1.00 66.69 304 ILE A O 1
ATOM 2394 N N . PHE A 1 305 ? -5.459 9.193 -1.359 1.00 71.69 305 PHE A N 1
ATOM 2395 C CA . PHE A 1 305 ? -6.174 9.003 -0.093 1.00 71.69 305 PHE A CA 1
ATOM 2396 C C . PHE A 1 305 ? -7.192 10.112 0.160 1.00 71.69 305 PHE A C 1
ATOM 2398 O O . PHE A 1 305 ? -8.323 9.824 0.533 1.00 71.69 305 PHE A O 1
ATOM 2405 N N . GLY A 1 306 ? -6.852 11.368 -0.151 1.00 70.81 306 GLY A N 1
ATOM 2406 C CA . GLY A 1 306 ? -7.788 12.486 -0.011 1.00 70.81 306 GLY A CA 1
ATOM 2407 C C . GLY A 1 306 ? -9.086 12.274 -0.800 1.00 70.81 306 GLY A C 1
ATOM 2408 O O . GLY A 1 306 ? -10.174 12.400 -0.245 1.00 70.81 306 GLY A O 1
ATOM 2409 N N . SER A 1 307 ? -8.986 11.882 -2.075 1.00 74.44 307 SER A N 1
ATOM 2410 C CA . SER A 1 307 ? -10.165 11.573 -2.898 1.00 74.44 307 SER A CA 1
ATOM 2411 C C . SER A 1 307 ? -10.873 10.285 -2.476 1.00 74.44 307 SER A C 1
ATOM 2413 O O . SER A 1 307 ? -12.094 10.199 -2.596 1.00 74.44 307 SER A O 1
ATOM 2415 N N . MET A 1 308 ? -10.135 9.296 -1.968 1.00 76.56 308 MET A N 1
ATOM 2416 C CA . MET A 1 308 ? -10.706 8.041 -1.480 1.00 76.56 308 MET A CA 1
ATOM 2417 C C . MET A 1 308 ? -11.578 8.284 -0.243 1.00 76.56 308 MET A C 1
ATOM 2419 O O . MET A 1 308 ? -12.742 7.898 -0.244 1.00 76.56 308 MET A O 1
ATOM 2423 N N . PHE A 1 309 ? -11.072 9.007 0.762 1.00 75.12 309 PHE A N 1
ATOM 2424 C CA . PHE A 1 309 ? -11.845 9.356 1.959 1.00 75.12 309 PHE A CA 1
ATOM 2425 C C . PHE A 1 309 ? -13.053 10.233 1.637 1.00 75.12 309 PHE A C 1
ATOM 2427 O O . PHE A 1 309 ? -14.121 10.029 2.205 1.00 75.12 309 PHE A O 1
ATOM 2434 N N . GLN A 1 310 ? -12.924 11.170 0.693 1.00 75.81 310 GLN A N 1
ATOM 2435 C CA . GLN A 1 310 ? -14.074 11.941 0.209 1.00 75.81 310 GLN A CA 1
ATOM 2436 C C . GLN A 1 310 ? -15.153 11.031 -0.396 1.00 75.81 310 GLN A C 1
ATOM 2438 O O . GLN A 1 310 ? -16.326 11.185 -0.074 1.00 75.81 310 GLN A O 1
ATOM 2443 N N . SER A 1 311 ? -14.751 10.055 -1.215 1.00 77.88 311 SER A N 1
ATOM 2444 C CA . SER A 1 311 ? -15.670 9.125 -1.889 1.00 77.88 311 SER A CA 1
ATOM 2445 C C . SER A 1 311 ? -16.359 8.161 -0.920 1.00 77.88 311 SER A C 1
ATOM 2447 O O . SER A 1 311 ? -17.516 7.814 -1.112 1.00 77.88 311 SER A O 1
ATOM 2449 N N . VAL A 1 312 ? -15.658 7.720 0.125 1.00 76.31 312 VAL A N 1
ATOM 2450 C CA . VAL A 1 312 ? -16.191 6.779 1.125 1.00 76.31 312 VAL A CA 1
ATOM 2451 C C . VAL A 1 312 ? -17.176 7.463 2.085 1.00 76.31 312 VAL A C 1
ATOM 2453 O O . VAL A 1 312 ? -18.147 6.843 2.526 1.00 76.31 312 VAL A O 1
ATOM 2456 N N . ARG A 1 313 ? -16.956 8.751 2.379 1.00 72.88 313 ARG A N 1
ATOM 2457 C CA . ARG A 1 313 ? -17.851 9.562 3.217 1.00 72.88 313 ARG A CA 1
ATOM 2458 C C . ARG A 1 313 ? -19.150 9.943 2.512 1.00 72.88 313 ARG A C 1
ATOM 2460 O O . ARG A 1 313 ? -20.177 10.054 3.170 1.00 72.88 313 ARG A O 1
ATOM 2467 N N . ASP A 1 314 ? -19.120 10.150 1.198 1.00 80.31 314 ASP A N 1
ATOM 2468 C CA . ASP A 1 314 ? -20.322 10.473 0.433 1.00 80.31 314 ASP A CA 1
ATOM 2469 C C . ASP A 1 314 ? -21.226 9.238 0.278 1.00 80.31 314 ASP A C 1
ATOM 2471 O O . ASP A 1 314 ? -20.853 8.249 -0.352 1.00 80.31 314 ASP A O 1
ATOM 2475 N N . ALA A 1 315 ? -22.430 9.286 0.852 1.00 77.12 315 ALA A N 1
ATOM 2476 C CA . ALA A 1 315 ? -23.334 8.136 0.897 1.00 77.12 315 ALA A CA 1
ATOM 2477 C C . ALA A 1 315 ? -23.765 7.646 -0.498 1.00 77.12 315 ALA A C 1
ATOM 2479 O O . ALA A 1 315 ? -23.957 6.443 -0.691 1.00 77.12 315 ALA A O 1
ATOM 2480 N N . GLN A 1 316 ? -23.910 8.550 -1.475 1.00 76.62 316 GLN A N 1
ATOM 2481 C CA . GLN A 1 316 ? -24.248 8.176 -2.849 1.00 76.62 316 GLN A CA 1
ATOM 2482 C C . GLN A 1 316 ? -23.077 7.436 -3.507 1.00 76.62 316 GLN A C 1
ATOM 2484 O O . GLN A 1 316 ? -23.247 6.318 -3.992 1.00 76.62 316 GLN A O 1
ATOM 2489 N N . THR A 1 317 ? -21.878 8.011 -3.443 1.00 73.56 317 THR A N 1
ATOM 2490 C CA . THR A 1 317 ? -20.650 7.417 -3.981 1.00 73.56 317 THR A CA 1
ATOM 2491 C C . THR A 1 317 ? -20.342 6.075 -3.309 1.00 73.56 317 THR A C 1
ATOM 2493 O O . THR A 1 317 ? -19.971 5.111 -3.978 1.00 73.56 317 THR A O 1
ATOM 2496 N N . ARG A 1 318 ? -20.568 5.957 -1.993 1.00 79.62 318 ARG A N 1
ATOM 2497 C CA . ARG A 1 318 ? -20.431 4.699 -1.245 1.00 79.62 318 ARG A CA 1
ATOM 2498 C C . ARG A 1 318 ? -21.370 3.609 -1.767 1.00 79.62 318 ARG A C 1
ATOM 2500 O O . ARG A 1 318 ? -20.935 2.469 -1.927 1.00 79.62 318 ARG A O 1
ATOM 2507 N N . ARG A 1 319 ? -22.629 3.944 -2.072 1.00 73.44 319 ARG A N 1
ATOM 2508 C CA . ARG A 1 319 ? -23.584 2.997 -2.678 1.00 73.44 319 ARG A CA 1
ATOM 2509 C C . ARG A 1 319 ? -23.133 2.559 -4.068 1.00 73.44 319 ARG A C 1
ATOM 2511 O O . ARG A 1 319 ? -23.094 1.362 -4.325 1.00 73.44 319 ARG A O 1
ATOM 2518 N N . GLU A 1 320 ? -22.690 3.488 -4.911 1.00 75.94 320 GLU A N 1
ATOM 2519 C CA . GLU A 1 320 ? -22.165 3.178 -6.251 1.00 75.94 320 GLU A CA 1
ATOM 2520 C C . GLU A 1 320 ? -20.930 2.251 -6.197 1.00 75.94 320 GLU A C 1
ATOM 2522 O O . GLU A 1 320 ? -20.777 1.342 -7.016 1.00 75.94 320 GLU A O 1
ATOM 2527 N N . LEU A 1 321 ? -20.057 2.423 -5.197 1.00 72.81 321 LEU A N 1
ATOM 2528 C CA . LEU A 1 321 ? -18.917 1.528 -4.954 1.00 72.81 321 LEU A CA 1
ATOM 2529 C C . LEU A 1 321 ? -19.345 0.130 -4.457 1.00 72.81 321 LEU A C 1
ATOM 2531 O O . LEU A 1 321 ? -18.639 -0.852 -4.717 1.00 72.81 321 LEU A O 1
ATOM 2535 N N . GLY A 1 322 ? -20.481 0.040 -3.758 1.00 58.41 322 GLY A N 1
ATOM 2536 C CA . GLY A 1 322 ? -21.040 -1.184 -3.178 1.00 58.41 322 GLY A CA 1
ATOM 2537 C C . GLY A 1 322 ? -21.900 -2.027 -4.130 1.00 58.41 322 GLY A C 1
ATOM 2538 O O . GLY A 1 322 ? -21.809 -3.250 -4.073 1.00 58.41 322 GLY A O 1
ATOM 2539 N N . GLU A 1 323 ? -22.674 -1.408 -5.032 1.00 52.47 323 GLU A N 1
ATOM 2540 C CA . GLU A 1 323 ? -23.649 -2.082 -5.921 1.00 52.47 323 GLU A CA 1
ATOM 2541 C C . GLU A 1 323 ? -23.027 -3.011 -6.981 1.00 52.47 323 GLU A C 1
ATOM 2543 O O . GLU A 1 323 ? -23.714 -3.837 -7.575 1.00 52.47 323 GLU A O 1
ATOM 2548 N N . HIS A 1 324 ? -21.717 -2.932 -7.216 1.00 48.81 324 HIS A N 1
ATOM 2549 C CA . HIS A 1 324 ? -21.006 -3.820 -8.141 1.00 48.81 324 HIS A CA 1
ATOM 2550 C C . HIS A 1 324 ? -20.551 -5.133 -7.475 1.00 48.81 324 HIS A C 1
ATOM 2552 O O . HIS A 1 324 ? -19.349 -5.439 -7.477 1.00 48.81 324 HIS A O 1
ATOM 2558 N N . TYR A 1 325 ? -21.479 -5.877 -6.870 1.00 34.97 325 TYR A N 1
ATOM 2559 C CA . TYR A 1 325 ? -21.244 -7.207 -6.292 1.00 34.97 325 TYR A CA 1
ATOM 2560 C C . TYR A 1 325 ? -21.987 -8.292 -7.073 1.00 34.97 325 TYR A C 1
ATOM 2562 O O . TYR A 1 325 ? -23.167 -8.073 -7.415 1.00 34.97 325 TYR A O 1
#

Mean predicted aligned error: 12.73 Å

Solvent-accessible surface area (backbone atoms only — not comparable to full-atom values): 18175 Å² total; per-residue (Å²): 119,52,73,54,57,46,56,36,53,65,67,66,41,54,44,50,41,36,38,71,75,22,55,44,38,69,48,86,54,78,66,47,76,38,85,47,95,82,80,62,62,49,53,36,36,43,42,23,24,50,87,69,35,35,33,30,40,24,89,45,73,78,47,74,72,53,50,50,53,47,49,55,57,49,47,78,81,30,87,44,44,37,41,36,29,24,46,92,59,41,36,38,38,34,37,71,43,87,54,88,80,71,102,61,78,69,60,68,49,48,74,45,78,50,52,62,95,58,93,51,70,65,59,22,50,40,57,58,48,58,40,46,60,91,94,51,90,73,53,59,67,57,50,51,46,40,44,40,59,54,57,51,54,56,52,52,52,49,50,51,50,51,42,35,42,51,27,50,34,48,52,35,54,56,69,37,51,60,93,85,53,60,65,68,61,50,54,47,54,49,51,54,48,52,54,50,49,52,53,44,44,36,30,28,54,61,66,66,33,43,48,98,86,65,49,72,41,64,46,52,58,49,49,43,61,65,77,71,39,51,86,64,6,63,45,43,25,57,56,52,32,51,44,39,52,42,30,51,39,53,76,94,72,51,81,88,54,56,69,85,54,59,61,56,60,59,63,82,37,78,86,41,66,66,90,60,84,56,52,66,35,37,37,66,32,49,52,33,49,54,61,49,48,77,47,73,40,68,72,55,63,75,85,49,47,68,61,38,55,53,40,45,68,36,69,67,52,28,46,65,57,57,69,82,115

Radius of gyration: 22.9 Å; Cα contacts (8 Å, |Δi|>4): 439; chains: 1; bounding box: 62×42×71 Å

pLDDT: mean 83.2, std 13.9, range [30.92, 97.62]

Sequence (325 aa):
MSSDLVSQSEKRAYGDLFRLDLNWGAPDHPPIILETDDDQPLTATNVSSYKGLRVWECPSLPGSALEAKLEQLIAKTSTNRLVIFHENDKQVWRWPSRSSKGPGVISRPARHEHRTGSSDPKFAAKLDAIRLPEDVILDVNAVLTKVRDAFDVETKHETKRASKLMAQMYAAVEKGYPDTFDEKERDHQISVTLARVLFLLFGDDTEMWTNANGDPLPDLFQDFVKDHTARDGSDIGERISDLFSTLDTPRAQRSGTPDELAAFPYVNGGIFEEPIALPTLDEDFRDALLKAAAVDWSTISPAIFGSMFQSVRDAQTRRELGEHY

Secondary structure (DSSP, 8-state):
-HHHHHHHHHTT-HHHIIIIIS-PBPP-S--EEE--TTS--EEEEEEEEETTEEEEEES----HHHHHHHHHHHHTT-SSEEEEEEETTEEEEEE-----SSSS----PEEEEEETT---HHHHHHHHHTPPPSS----HHHHHHHHHHHHHHHHHHHHHHHHHHHHHHHHHHHHHS-TTS-HHHHHHHHHHHHHHHHHHHHHHHTT--B-TTS-B-TTHHHHHHHHSS-TTSTTHHHHHHHHHHHHTS-GGG-TT--HHHHTSPP---HHHHS--------HHHHHHHHHHHTS-GGGS-GGGHHHHHHHHHSHHHHHHHHS--